Protein AF-0000000076608649 (afdb_homodimer)

Foldseek 3Di:
DPPPDPLQPLPDFDFAFWFADPPDDDDPDAAQEQARLLVQLCCVCPVVNDDLCVSCVNRVHHSVVSVVSPVVSVVSVVCCVVVRHIYGYANPPNPDCWWWKQAPPVRGIDTGNDDDQADPPPRHRRIDTRNDD/DPPPDPLQDLPDFDFAFWFADPPDDDDPDDAQEQARLLVQLCCVCPVVNDDLCVSCVNRVHHSVVSVVSPVVSVVSVVCCVVVRHIYGYANPPNPDCWWWKAAPPVRGIDTGNDDDQADPPPRHRRIHTRNDD

Secondary structure (DSSP, 8-state):
----------SS--SSSEEEEESS----PPPEEEEHHHHHHHIIIIIS---HHHHHHHHTS-HHHHHHHHHHHHHHHHHHHHHT--EEEE-TT---SSEEEEETTT-PEEEESS--SS-TTT--S-EEESS--/----------SS--SSSEEEEESS----PPPEEEEHHHHHHHIIIIIS---HHHHHHHHTS-HHHHHHHHHHHHHHHHHHHHHT--EEEE-TT---SSEEEEETTT-PEEEESS--SS-TTT--S-EEESS--

Nearest PDB structures (foldseek):
  3hug-assembly6_K  TM=9.485E-01  e=5.911E-02  Mycobacterium tuberculosis H37Rv
  3vfz-assembly3_A  TM=9.808E-01  e=7.614E-02  Mycobacterium tuberculosis
  3vep-assembly4_H  TM=9.718E-01  e=1.434E-01  Mycobacterium tuberculosis
  6kon-assembly1_F  TM=9.171E-01  e=1.263E-01  Mycobacterium tuberculosis H37Rv
  3vfz-assembly3_B  TM=8.447E-01  e=2.378E-01  Mycobacterium tuberculosis

Solvent-accessible surface area (backbone atoms only — not comparable to full-atom values): 14408 Å² total; per-residue (Å²): 128,80,74,68,77,74,77,50,67,74,88,72,75,68,62,41,43,29,33,36,54,34,47,37,58,88,64,93,56,74,57,32,75,37,32,45,68,23,50,47,37,40,36,34,39,39,52,70,57,36,52,62,62,61,35,10,55,71,46,70,46,52,48,70,56,36,51,52,40,35,50,50,34,46,28,41,51,22,45,16,59,72,72,56,22,27,37,34,56,33,38,62,86,50,67,56,80,40,38,31,29,34,25,74,80,60,17,43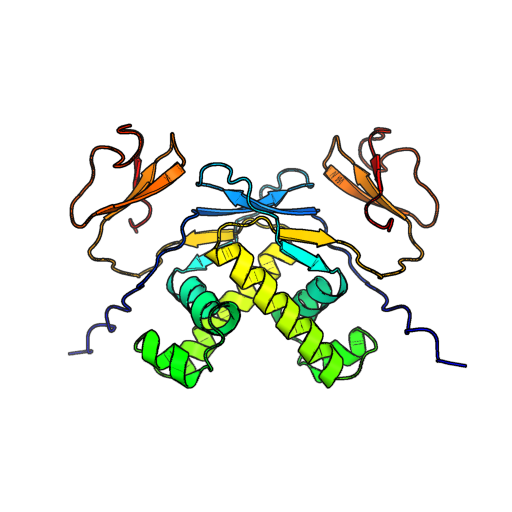,68,40,79,30,76,50,87,74,72,48,36,87,82,81,60,44,61,56,60,41,70,55,48,69,129,127,81,75,67,77,73,75,45,67,75,88,71,76,68,60,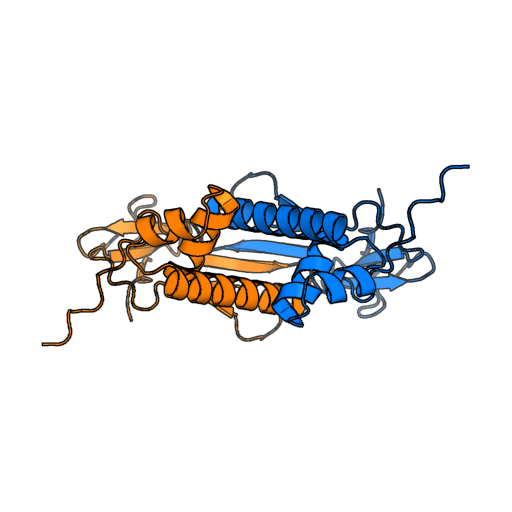42,44,29,34,34,54,35,47,38,60,89,64,93,56,74,58,31,74,38,33,43,68,22,50,48,38,39,37,36,38,39,51,70,59,37,51,62,62,61,36,9,57,72,48,70,45,51,48,70,56,37,51,50,43,35,51,50,33,48,29,42,52,22,44,17,59,72,72,57,22,27,36,35,57,34,35,59,87,46,64,56,83,40,37,32,29,35,24,73,79,61,15,44,67,40,80,31,78,50,88,74,73,48,36,88,80,81,60,44,63,54,61,43,71,52,45,67,125

InterPro domains:
  IPR002852 Uncharacterised protein family UPF0251 [MF_00674] (2-98)
  IPR002852 Uncharacterised protein family UPF0251 [PF02001] (2-96)
  IPR002852 Uncharacterised protein family UPF0251 [PTHR37478] (1-98)
  IPR036388 Winged helix-like DNA-binding domain superfamily [G3DSA:1.10.10.10] (32-83)

Sequence (266 aa):
MARPPKKRKLKNPPVMEGFRPFGIPFTDLEPEILMFEEYEAIKLADYEGLNHIEAAKSMGVSRPTFTRIYENARRAIARAFTEGKAIFFDGGNYYTQDYWYRCNECLKLNINTQQLLECNYCKSDNLRRIDKKMARPPKKRKLKNPPVMEGFRPFGIPFTDLEPEILMFEEYEAIKLADYEGLNHIEAAKSMGVSRPTFTRIYENARRAIARAFTEGKAIFFDGGNYYTQDYWYRCNECLKLNINTQQLLECNYCKSDNLRRIDKK

pLDDT: mean 77.75, std 18.68, range [30.78, 97.94]

Organism: NCBI:txid889453

Radius of gyration: 20.23 Å; Cα contacts (8 Å, |Δi|>4): 529; chains: 2; bounding box: 28×68×58 Å

Structure (mmCIF, N/CA/C/O backbone):
data_AF-0000000076608649-model_v1
#
loop_
_entity.id
_entity.type
_entity.pdbx_description
1 polymer 'UPF0251 protein SAMN03080601_01791'
#
loop_
_atom_site.group_PDB
_atom_site.id
_atom_site.type_symbol
_atom_site.label_atom_id
_atom_site.label_alt_id
_atom_site.label_comp_id
_atom_site.label_asym_id
_atom_site.label_entity_id
_atom_site.label_seq_id
_atom_site.pdbx_PDB_ins_code
_atom_site.Cartn_x
_atom_site.Cartn_y
_atom_site.Cartn_z
_atom_site.occupancy
_atom_site.B_iso_or_equiv
_atom_site.auth_seq_id
_atom_site.auth_comp_id
_atom_site.auth_asym_id
_atom_site.auth_atom_id
_atom_site.pdbx_PDB_model_num
ATOM 1 N N . MET A 1 1 ? -13.328 21.875 29.812 1 30.78 1 MET A N 1
ATOM 2 C CA . MET A 1 1 ? -12.906 22.312 28.484 1 30.78 1 MET A CA 1
AT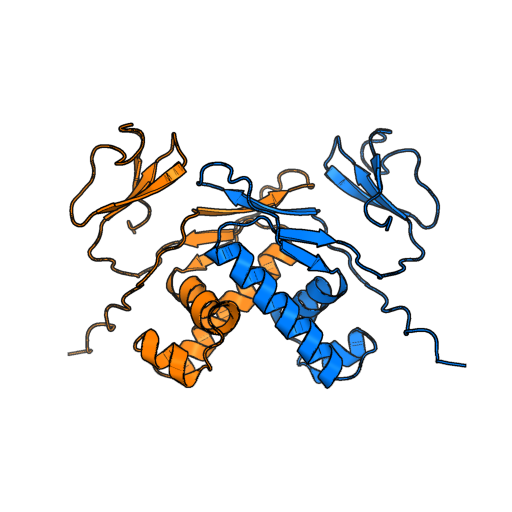OM 3 C C . MET A 1 1 ? -12.164 21.203 27.75 1 30.78 1 MET A C 1
ATOM 5 O O . MET A 1 1 ? -11.242 20.594 28.312 1 30.78 1 MET A O 1
ATOM 9 N N . ALA A 1 2 ? -12.773 20.453 26.938 1 33.16 2 ALA A N 1
ATOM 10 C CA . ALA A 1 2 ? -12.273 19.203 26.359 1 33.16 2 ALA A CA 1
ATOM 11 C C . ALA A 1 2 ? -10.906 19.391 25.719 1 33.16 2 ALA A C 1
ATOM 13 O O . ALA A 1 2 ? -10.648 20.422 25.109 1 33.16 2 ALA A O 1
ATOM 14 N N . ARG A 1 3 ? -9.82 18.984 26.375 1 37.22 3 ARG A N 1
ATOM 15 C CA . ARG A 1 3 ? -8.445 19.156 25.922 1 37.22 3 ARG A CA 1
ATOM 16 C C . ARG A 1 3 ? -8.336 19 24.406 1 37.22 3 ARG A C 1
ATOM 18 O O . ARG A 1 3 ? -8.906 18.062 23.844 1 37.22 3 ARG A O 1
ATOM 25 N N . PRO A 1 4 ? -8.109 20.109 23.703 1 38.62 4 PRO A N 1
ATOM 26 C CA . PRO A 1 4 ? -8.031 20.141 22.25 1 38.62 4 PRO A CA 1
ATOM 27 C C . PRO A 1 4 ? -7.336 18.906 21.672 1 38.62 4 PRO A C 1
ATOM 29 O O . PRO A 1 4 ? -6.527 18.266 22.359 1 38.62 4 PRO A O 1
ATOM 32 N N . PRO A 1 5 ? -7.949 18.188 20.891 1 37.91 5 PRO A N 1
ATOM 33 C CA . PRO A 1 5 ? -7.301 17 20.328 1 37.91 5 PRO A CA 1
ATOM 34 C C . PRO A 1 5 ? -5.82 17.234 20.016 1 37.91 5 PRO A C 1
ATOM 36 O O . PRO A 1 5 ? -5.43 18.344 19.656 1 37.91 5 PRO A O 1
ATOM 39 N N . LYS A 1 6 ? -4.895 16.719 20.812 1 41.44 6 LYS A N 1
ATOM 40 C CA . LYS A 1 6 ? -3.445 16.859 20.672 1 41.44 6 LYS A CA 1
ATOM 41 C C . LYS A 1 6 ? -3.035 16.906 19.203 1 41.44 6 LYS A C 1
ATOM 43 O O . LYS A 1 6 ? -3.523 16.109 18.391 1 41.44 6 LYS A O 1
ATOM 48 N N . LYS A 1 7 ? -2.631 18.062 18.719 1 43.44 7 LYS A N 1
ATOM 49 C CA . LYS A 1 7 ? -2.062 18.375 17.422 1 43.44 7 LYS A CA 1
ATOM 50 C C . LYS A 1 7 ? -1.08 17.297 16.969 1 43.44 7 LYS A C 1
ATOM 52 O O . LYS A 1 7 ? -0.118 16.984 17.672 1 43.44 7 LYS A O 1
ATOM 57 N N . ARG A 1 8 ? -1.527 16.188 16.547 1 45.41 8 ARG A N 1
ATOM 58 C CA . ARG A 1 8 ? -0.664 15.078 16.141 1 45.41 8 ARG A CA 1
ATOM 59 C C . ARG A 1 8 ? 0.329 15.523 15.07 1 45.41 8 ARG A C 1
ATOM 61 O O . ARG A 1 8 ? -0.054 16.156 14.086 1 45.41 8 ARG A O 1
ATOM 68 N N . LYS A 1 9 ? 1.517 16 15.516 1 44.81 9 LYS A N 1
ATOM 69 C CA . LYS A 1 9 ? 2.648 16.406 14.688 1 44.81 9 LYS A CA 1
ATOM 70 C C . LYS A 1 9 ? 3.033 15.32 13.695 1 44.81 9 LYS A C 1
ATOM 72 O O . LYS A 1 9 ? 3.232 14.172 14.078 1 44.81 9 LYS A O 1
ATOM 77 N N . LEU A 1 10 ? 2.457 15.445 12.484 1 52.72 10 LEU A N 1
ATOM 78 C CA . LEU A 1 10 ? 3.02 14.602 11.438 1 52.72 10 LEU A CA 1
ATOM 79 C C . LEU A 1 10 ? 4.453 15.008 11.125 1 52.72 10 LEU A C 1
ATOM 81 O O . LEU A 1 10 ? 4.727 16.188 10.859 1 52.72 10 LEU A O 1
ATOM 85 N N . LYS A 1 11 ? 5.457 14.398 11.555 1 52.78 11 LYS A N 1
ATOM 86 C CA . LYS A 1 11 ? 6.852 14.773 11.352 1 52.78 11 LYS A CA 1
ATOM 87 C C . LYS A 1 11 ? 7.23 14.703 9.875 1 52.78 11 LYS A C 1
ATOM 89 O O . LYS A 1 11 ? 8.023 15.516 9.391 1 52.78 11 LYS A O 1
ATOM 94 N N . ASN A 1 12 ? 6.688 13.68 9.094 1 58.88 12 ASN A N 1
ATOM 95 C CA . ASN A 1 12 ? 7.129 13.57 7.711 1 58.88 12 ASN A CA 1
ATOM 96 C C . ASN A 1 12 ? 5.98 13.195 6.781 1 58.88 12 ASN A C 1
ATOM 98 O O . ASN A 1 12 ? 5.535 12.047 6.77 1 58.88 12 ASN A O 1
ATOM 102 N N . PRO A 1 13 ? 5.445 14.227 6.246 1 62.44 13 PRO A N 1
ATOM 103 C CA . PRO A 1 13 ? 4.367 13.93 5.301 1 62.44 13 PRO A CA 1
ATOM 104 C C . PRO A 1 13 ? 4.84 13.086 4.117 1 62.44 13 PRO A C 1
ATOM 106 O O . PRO A 1 13 ? 6.031 13.07 3.803 1 62.44 13 PRO A O 1
ATOM 109 N N . PRO A 1 14 ? 3.873 12.359 3.529 1 69.75 14 PRO A N 1
ATOM 110 C CA . PRO A 1 14 ? 4.242 11.57 2.355 1 69.75 14 PRO A CA 1
ATOM 111 C C . PRO A 1 14 ? 4.75 12.422 1.197 1 69.75 14 PRO A C 1
ATOM 113 O O . PRO A 1 14 ? 4.254 13.531 0.983 1 69.75 14 PRO A O 1
ATOM 116 N N . VAL A 1 15 ? 5.723 11.914 0.492 1 64.81 15 VAL A N 1
ATOM 117 C CA . VAL A 1 15 ? 6.34 12.625 -0.624 1 64.81 15 VAL A CA 1
ATOM 118 C C . VAL A 1 15 ? 5.434 12.547 -1.851 1 64.81 15 VAL A C 1
ATOM 120 O O . VAL A 1 15 ? 5.582 13.336 -2.789 1 64.81 15 VAL A O 1
ATOM 123 N N . MET A 1 16 ? 4.508 11.672 -1.817 1 72.12 16 MET A N 1
ATOM 124 C CA . MET A 1 16 ? 3.633 11.445 -2.963 1 72.12 16 MET A CA 1
ATOM 125 C C . MET A 1 16 ? 2.18 11.734 -2.6 1 72.12 16 MET A C 1
ATOM 127 O O . MET A 1 16 ? 1.849 11.891 -1.425 1 72.12 16 MET A O 1
ATOM 131 N N . GLU A 1 17 ? 1.302 11.867 -3.557 1 73.88 17 GLU A N 1
ATOM 132 C CA . GLU A 1 17 ? -0.123 12.094 -3.336 1 73.88 17 GLU A CA 1
ATOM 133 C C . GLU A 1 17 ? -0.857 10.781 -3.086 1 73.88 17 GLU A C 1
ATOM 135 O O . GLU A 1 17 ? -1.954 10.773 -2.523 1 73.88 17 GLU A O 1
ATOM 140 N N . GLY A 1 18 ? -0.226 9.781 -3.533 1 86 18 GLY A N 1
ATOM 141 C CA . GLY A 1 18 ? -0.851 8.477 -3.402 1 86 18 GLY A CA 1
ATOM 142 C C . GLY A 1 18 ? -0.274 7.441 -4.352 1 86 18 GLY A C 1
ATOM 143 O O . GLY A 1 18 ? 0.845 7.598 -4.844 1 86 18 GLY A O 1
ATOM 144 N N . PHE A 1 19 ? -1.007 6.395 -4.453 1 89.81 19 PHE A N 1
ATOM 145 C CA . PHE A 1 19 ? -0.655 5.293 -5.34 1 89.81 19 PHE A CA 1
ATOM 146 C C . PHE A 1 19 ? -1.838 4.906 -6.219 1 89.81 19 PHE A C 1
ATOM 148 O O . PHE A 1 19 ? -2.98 4.883 -5.758 1 89.81 19 PHE A O 1
ATOM 155 N N . ARG A 1 20 ? -1.578 4.621 -7.406 1 83.56 20 ARG A N 1
ATOM 156 C CA . ARG A 1 20 ? -2.641 4.156 -8.297 1 83.56 20 ARG A CA 1
ATOM 157 C C . ARG A 1 20 ? -2.285 2.812 -8.914 1 83.56 20 ARG A C 1
ATOM 159 O O . ARG A 1 20 ? -1.124 2.562 -9.25 1 83.56 20 ARG A O 1
ATOM 166 N N . PRO A 1 21 ? -3.336 2.002 -9.023 1 85.44 21 PRO A N 1
ATOM 167 C CA . PRO A 1 21 ? -3.084 0.714 -9.672 1 85.44 21 PRO A CA 1
ATOM 168 C C . PRO A 1 21 ? -2.723 0.862 -11.148 1 85.44 21 PRO A C 1
ATOM 170 O O . PRO A 1 21 ? -3.098 1.851 -11.781 1 85.44 21 PRO A O 1
ATOM 173 N N . PHE A 1 22 ? -1.94 0.043 -11.617 1 74.69 22 PHE A N 1
ATOM 174 C CA . PHE A 1 22 ? -1.63 0.021 -13.047 1 74.69 22 PHE A CA 1
ATOM 175 C C . PHE A 1 22 ? -1.688 -1.401 -13.586 1 74.69 22 PHE A C 1
ATOM 177 O O . PHE A 1 22 ? -1.755 -2.363 -12.82 1 74.69 22 PHE A O 1
ATOM 184 N N . GLY A 1 23 ? -1.789 -1.485 -14.82 1 63.44 23 GLY A N 1
ATOM 185 C CA . GLY A 1 23 ? -1.93 -2.789 -15.453 1 63.44 23 GLY A CA 1
ATOM 186 C C . GLY A 1 23 ? -3.375 -3.217 -15.617 1 63.44 23 GLY A C 1
ATOM 187 O O . GLY A 1 23 ? -3.654 -4.383 -15.898 1 63.44 23 GLY A O 1
ATOM 188 N N . ILE A 1 24 ? -4.203 -2.414 -15.125 1 61.88 24 ILE A N 1
ATOM 189 C CA . ILE A 1 24 ? -5.637 -2.629 -15.312 1 61.88 24 ILE A CA 1
ATOM 190 C C . ILE A 1 24 ? -6.262 -1.401 -15.969 1 61.88 24 ILE A C 1
ATOM 192 O O . ILE A 1 24 ? -5.695 -0.305 -15.914 1 61.88 24 ILE A O 1
ATOM 196 N N . PRO A 1 25 ? -7.395 -1.789 -16.641 1 53.97 25 PRO A N 1
ATOM 197 C CA . PRO A 1 25 ? -8.094 -0.612 -17.156 1 53.97 25 PRO A CA 1
ATOM 198 C C . PRO A 1 25 ? -8.508 0.367 -16.062 1 53.97 25 PRO A C 1
ATOM 200 O O . PRO A 1 25 ? -8.75 -0.041 -14.93 1 53.97 25 PRO A O 1
ATOM 203 N N . PHE A 1 26 ? -8.336 1.643 -16.344 1 49.88 26 PHE A N 1
ATOM 204 C CA . PHE A 1 26 ? -8.734 2.658 -15.367 1 49.88 26 PHE A CA 1
ATOM 205 C C . PHE A 1 26 ? -10.148 2.398 -14.859 1 49.88 26 PHE A C 1
ATOM 207 O O . PHE A 1 26 ? -11.047 2.109 -15.648 1 49.88 26 PHE A O 1
ATOM 214 N N . THR A 1 27 ? -10.18 1.976 -13.688 1 54.03 27 THR A N 1
ATOM 215 C CA . THR A 1 27 ? -11.492 1.776 -13.094 1 54.03 27 THR A CA 1
ATOM 216 C C . THR A 1 27 ? -11.977 3.049 -12.398 1 54.03 27 THR A C 1
ATOM 218 O O . THR A 1 27 ? -11.164 3.871 -11.969 1 54.03 27 THR A O 1
ATOM 221 N N . ASP A 1 28 ? -13.258 3.381 -12.516 1 59.28 28 ASP A N 1
ATOM 222 C CA . ASP A 1 28 ? -13.922 4.516 -11.883 1 59.28 28 ASP A CA 1
ATOM 223 C C . ASP A 1 28 ? -14.203 4.234 -10.406 1 59.28 28 ASP A C 1
ATOM 225 O O . ASP A 1 28 ? -15.18 4.746 -9.852 1 59.28 28 ASP A O 1
ATOM 229 N N . LEU A 1 29 ? -13.328 3.422 -9.906 1 70.81 29 LEU A N 1
ATOM 230 C CA . LEU A 1 29 ? -13.586 3.117 -8.5 1 70.81 29 LEU A CA 1
ATOM 231 C C . LEU A 1 29 ? -13.164 4.281 -7.605 1 70.81 29 LEU A C 1
ATOM 233 O O . LEU A 1 29 ? -12.148 4.934 -7.867 1 70.81 29 LEU A O 1
ATOM 237 N N . GLU A 1 30 ? -14.039 4.504 -6.578 1 78.25 30 GLU A N 1
ATOM 238 C CA . GLU A 1 30 ? -13.664 5.508 -5.582 1 78.25 30 GLU A CA 1
ATOM 239 C C . GLU A 1 30 ? -12.352 5.148 -4.898 1 78.25 30 GLU A C 1
ATOM 241 O O . GLU A 1 30 ? -12.164 4.008 -4.465 1 78.25 30 GLU A O 1
ATOM 246 N N . PRO A 1 31 ? -11.508 6.027 -4.809 1 82.81 31 PRO A N 1
ATOM 247 C CA . PRO A 1 31 ? -10.219 5.738 -4.18 1 82.81 31 PRO A CA 1
ATOM 248 C C . PRO A 1 31 ? -10.336 5.488 -2.678 1 82.81 31 PRO A C 1
ATOM 250 O O . PRO A 1 31 ? -11.344 5.852 -2.064 1 82.81 31 PRO A O 1
ATOM 253 N N . GLU A 1 32 ? -9.43 4.723 -2.193 1 91.56 32 GLU A N 1
ATOM 254 C CA . GLU A 1 32 ? -9.258 4.645 -0.745 1 91.56 32 GLU A CA 1
ATOM 255 C C . GLU A 1 32 ? -8.461 5.836 -0.221 1 91.56 32 GLU A C 1
ATOM 257 O O . GLU A 1 32 ? -7.457 6.234 -0.822 1 91.56 32 GLU A O 1
ATOM 262 N N . ILE A 1 33 ? -8.945 6.418 0.9 1 87.5 33 ILE A N 1
ATOM 263 C CA . ILE A 1 33 ? -8.25 7.547 1.504 1 87.5 33 ILE A CA 1
ATOM 264 C C . ILE A 1 33 ? -7.438 7.07 2.709 1 87.5 33 ILE A C 1
ATOM 266 O O . ILE A 1 33 ? -7.977 6.422 3.607 1 87.5 33 ILE A O 1
ATOM 270 N N . LEU A 1 34 ? -6.207 7.266 2.656 1 92.69 34 LEU A N 1
ATOM 271 C CA . LEU A 1 34 ? -5.324 7.062 3.803 1 92.69 34 LEU A CA 1
ATOM 272 C C . LEU A 1 34 ? -4.957 8.398 4.445 1 92.69 34 LEU A C 1
ATOM 274 O O . LEU A 1 34 ? -4.285 9.227 3.826 1 92.69 34 LEU A O 1
ATOM 278 N N . MET A 1 35 ? -5.395 8.531 5.629 1 87.81 35 MET A N 1
ATOM 279 C CA . MET A 1 35 ? -5.082 9.758 6.344 1 87.81 35 MET A CA 1
ATOM 280 C C . MET A 1 35 ? -3.598 9.828 6.691 1 87.81 35 MET A C 1
ATOM 282 O O . MET A 1 35 ? -2.934 8.797 6.797 1 87.81 35 MET A O 1
ATOM 286 N N . PHE A 1 36 ? -3.146 10.992 6.922 1 85.69 36 PHE A N 1
ATOM 287 C CA . PHE A 1 36 ? -1.736 11.18 7.246 1 85.69 36 PHE A CA 1
ATOM 288 C C . PHE A 1 36 ? -1.361 10.398 8.5 1 85.69 36 PHE A C 1
ATOM 290 O O . PHE A 1 36 ? -0.274 9.828 8.578 1 85.69 36 PHE A O 1
ATOM 297 N N . GLU A 1 37 ? -2.264 10.445 9.461 1 89.75 37 GLU A N 1
ATOM 298 C CA . GLU A 1 37 ? -1.984 9.695 10.68 1 89.75 37 GLU A CA 1
ATOM 299 C C . GLU A 1 37 ? -1.859 8.203 10.398 1 89.75 37 GLU A C 1
ATOM 301 O O . GLU A 1 37 ? -1.058 7.508 11.031 1 89.75 37 GLU A O 1
ATOM 306 N N . GLU A 1 38 ? -2.701 7.789 9.5 1 93.62 38 GLU A N 1
ATOM 307 C CA . GLU A 1 38 ? -2.648 6.387 9.102 1 93.62 38 GLU A CA 1
ATOM 308 C C . GLU A 1 38 ? -1.346 6.066 8.367 1 93.62 38 GLU A C 1
ATOM 310 O O . GLU A 1 38 ? -0.71 5.047 8.641 1 93.62 38 GLU A O 1
ATOM 315 N N . TYR A 1 39 ? -0.998 6.973 7.523 1 93.12 39 TYR A N 1
ATOM 316 C CA . TYR A 1 39 ? 0.285 6.844 6.84 1 93.12 39 TYR A CA 1
ATOM 317 C C . TYR A 1 39 ? 1.433 6.801 7.84 1 93.12 39 TYR A C 1
ATOM 319 O O . TYR A 1 39 ? 2.33 5.965 7.73 1 93.12 39 TYR A O 1
ATOM 327 N N . GLU A 1 40 ? 1.393 7.703 8.742 1 91.38 40 GLU A N 1
ATOM 328 C CA . GLU A 1 40 ? 2.439 7.781 9.758 1 91.38 40 GLU A CA 1
ATOM 329 C C . GLU A 1 40 ? 2.502 6.5 10.586 1 91.38 40 GLU A C 1
ATOM 331 O O . GLU A 1 40 ? 3.588 6.027 10.93 1 91.38 40 GLU A O 1
ATOM 336 N N . ALA A 1 41 ? 1.388 5.98 10.875 1 95.75 41 ALA A N 1
ATOM 337 C CA . ALA A 1 41 ? 1.346 4.742 11.648 1 95.75 41 ALA A CA 1
ATOM 338 C C . ALA A 1 41 ? 2.045 3.607 10.906 1 95.75 41 ALA A C 1
ATOM 340 O O . ALA A 1 41 ? 2.82 2.854 11.5 1 95.75 41 ALA A O 1
ATOM 341 N N . ILE A 1 42 ? 1.768 3.51 9.625 1 97.06 42 ILE A N 1
ATOM 342 C CA . ILE A 1 42 ? 2.414 2.5 8.797 1 97.06 42 ILE A CA 1
ATOM 343 C C . ILE A 1 42 ? 3.922 2.742 8.766 1 97.06 42 ILE A C 1
ATOM 345 O O . ILE A 1 42 ? 4.711 1.802 8.898 1 97.06 42 ILE A O 1
ATOM 349 N N . LYS A 1 43 ? 4.309 3.965 8.609 1 96.12 43 LYS A N 1
ATOM 350 C CA . LYS A 1 43 ? 5.723 4.324 8.547 1 96.12 43 LYS A CA 1
ATOM 351 C C . LYS A 1 43 ? 6.441 3.938 9.836 1 96.12 43 LYS A C 1
ATOM 353 O O . LYS A 1 43 ? 7.492 3.293 9.805 1 96.12 43 LYS A O 1
ATOM 358 N N . LEU A 1 44 ? 5.891 4.293 10.922 1 96.56 44 LEU A N 1
ATOM 359 C CA . LEU A 1 44 ? 6.523 4.047 12.211 1 96.56 44 LEU A CA 1
ATOM 360 C C . LEU A 1 44 ? 6.582 2.553 12.516 1 96.56 44 LEU A C 1
ATOM 362 O O . LEU A 1 44 ? 7.629 2.035 12.906 1 96.56 44 LEU A O 1
ATOM 366 N N . ALA A 1 45 ? 5.496 1.864 12.281 1 97.56 45 ALA A N 1
ATOM 367 C CA . ALA A 1 45 ? 5.391 0.465 12.688 1 97.56 45 ALA A CA 1
ATOM 368 C C . ALA A 1 45 ? 6.141 -0.446 11.719 1 97.56 45 ALA A C 1
ATOM 370 O O . ALA A 1 45 ? 6.867 -1.348 12.141 1 97.56 45 ALA A O 1
ATOM 371 N N . ASP A 1 46 ? 5.973 -0.186 10.461 1 97.69 46 ASP A N 1
ATOM 372 C CA . ASP A 1 46 ? 6.395 -1.191 9.484 1 97.69 46 ASP A CA 1
ATOM 373 C C . ASP A 1 46 ? 7.668 -0.758 8.766 1 97.69 46 ASP A C 1
ATOM 375 O O . ASP A 1 46 ? 8.445 -1.599 8.312 1 97.69 46 ASP A O 1
ATOM 379 N N . TYR A 1 47 ? 7.887 0.504 8.602 1 96.81 47 TYR A N 1
ATOM 380 C CA . TYR A 1 47 ? 9.094 0.995 7.949 1 96.81 47 TYR A CA 1
ATOM 381 C C . TYR A 1 47 ? 10.234 1.152 8.953 1 96.81 47 TYR A C 1
ATOM 383 O O . TYR A 1 47 ? 11.328 0.637 8.742 1 96.81 47 TYR A O 1
ATOM 391 N N . GLU A 1 48 ? 9.898 1.832 10.023 1 96.19 48 GLU A N 1
ATOM 392 C CA . GLU A 1 48 ? 10.906 2.084 11.047 1 96.19 48 GLU A CA 1
ATOM 393 C C . GLU A 1 48 ? 11.008 0.913 12.023 1 96.19 48 GLU A C 1
ATOM 395 O O . GLU A 1 48 ? 11.977 0.8 12.766 1 96.19 48 GLU A O 1
ATOM 400 N N . GLY A 1 49 ? 9.953 0.098 12.078 1 96.81 49 GLY A N 1
ATOM 401 C CA . GLY A 1 49 ? 10 -1.123 12.859 1 96.81 49 GLY A CA 1
ATOM 402 C C . GLY A 1 49 ? 9.75 -0.89 14.344 1 96.81 49 GLY A C 1
ATOM 403 O O . GLY A 1 49 ? 10.156 -1.694 15.18 1 96.81 49 GLY A O 1
ATOM 404 N N . LEU A 1 50 ? 9.102 0.168 14.711 1 97.38 50 LEU A N 1
ATOM 405 C CA . LEU A 1 50 ? 8.773 0.433 16.109 1 97.38 50 LEU A CA 1
ATOM 406 C C . LEU A 1 50 ? 7.629 -0.461 16.578 1 97.38 50 LEU A C 1
ATOM 408 O O . LEU A 1 50 ? 6.695 -0.729 15.812 1 97.38 50 LEU A O 1
ATOM 412 N N . ASN A 1 51 ? 7.711 -0.853 17.812 1 97.44 51 ASN A N 1
ATOM 413 C CA . ASN A 1 51 ? 6.535 -1.504 18.375 1 97.44 51 ASN A CA 1
ATOM 414 C C . ASN A 1 51 ? 5.418 -0.502 18.656 1 97.44 51 ASN A C 1
ATOM 416 O O . ASN A 1 51 ? 5.629 0.709 18.562 1 97.44 51 ASN A O 1
ATOM 420 N N . HIS A 1 52 ? 4.246 -1.025 18.891 1 97.38 52 HIS A N 1
ATOM 421 C CA . HIS A 1 52 ? 3.07 -0.167 18.953 1 97.38 52 HIS A CA 1
ATOM 422 C C . HIS A 1 52 ? 3.178 0.828 20.109 1 97.38 52 HIS A C 1
ATOM 424 O O . HIS A 1 52 ? 2.652 1.939 20.031 1 97.38 52 HIS A O 1
ATOM 430 N N . ILE A 1 53 ? 3.83 0.444 21.141 1 97.69 53 ILE A N 1
ATOM 431 C CA . ILE A 1 53 ? 3.996 1.352 22.281 1 97.69 53 ILE A CA 1
ATOM 432 C C . ILE A 1 53 ? 4.895 2.52 21.875 1 97.69 53 ILE A C 1
ATOM 434 O O . ILE A 1 53 ? 4.555 3.682 22.109 1 97.69 53 ILE A O 1
ATOM 438 N N . GLU A 1 54 ? 6.051 2.266 21.328 1 97.38 54 GLU A N 1
ATOM 439 C CA . GLU A 1 54 ? 6.992 3.281 20.875 1 97.38 54 GLU A CA 1
ATOM 440 C C . GLU A 1 54 ? 6.375 4.164 19.781 1 97.38 54 GLU A C 1
ATOM 442 O O . GLU A 1 54 ? 6.551 5.387 19.797 1 97.38 54 GLU A O 1
ATOM 447 N N . ALA A 1 55 ? 5.656 3.561 18.859 1 97.12 55 ALA A N 1
ATOM 448 C CA . ALA A 1 55 ? 5.023 4.301 17.781 1 97.12 55 ALA A CA 1
ATOM 449 C C . ALA A 1 55 ? 3.938 5.234 18.312 1 97.12 55 ALA A C 1
ATOM 451 O O . ALA A 1 55 ? 3.838 6.387 17.875 1 97.12 55 ALA A O 1
ATOM 452 N N . ALA A 1 56 ? 3.111 4.734 19.188 1 96.38 56 ALA A N 1
ATOM 453 C CA . ALA A 1 56 ? 2.066 5.539 19.828 1 96.38 56 ALA A CA 1
ATOM 454 C C . ALA A 1 56 ? 2.656 6.773 20.5 1 96.38 56 ALA A C 1
ATOM 456 O O . ALA A 1 56 ? 2.148 7.887 20.328 1 96.38 56 ALA A O 1
ATOM 457 N N . LYS A 1 57 ? 3.768 6.531 21.234 1 95.75 57 LYS A N 1
ATOM 458 C CA . LYS A 1 57 ? 4.453 7.641 21.891 1 95.75 57 LYS A CA 1
ATOM 459 C C . LYS A 1 57 ? 4.941 8.664 20.875 1 95.75 57 LYS A C 1
ATOM 461 O O . LYS A 1 57 ? 4.789 9.875 21.078 1 95.75 57 LYS A O 1
ATOM 466 N N . SER A 1 58 ? 5.5 8.188 19.797 1 93.94 58 SER A N 1
ATOM 467 C CA . SER A 1 58 ? 6.02 9.062 18.75 1 93.94 58 SER A CA 1
ATOM 468 C C . SER A 1 58 ? 4.914 9.922 18.156 1 93.94 58 SER A C 1
ATOM 470 O O . SER A 1 58 ? 5.148 11.07 17.781 1 93.94 58 SER A O 1
ATOM 472 N N . MET A 1 59 ? 3.699 9.383 18.109 1 92 59 MET A N 1
ATOM 473 C CA . MET A 1 59 ? 2.574 10.102 17.516 1 92 59 MET A CA 1
ATOM 474 C C . MET A 1 59 ? 1.817 10.898 18.562 1 92 59 MET A C 1
ATOM 476 O O . MET A 1 59 ? 0.899 11.656 18.234 1 92 59 MET A O 1
ATOM 480 N N . GLY A 1 60 ? 2.162 10.656 19.812 1 93.56 60 GLY A N 1
ATOM 481 C CA . GLY A 1 60 ? 1.5 11.375 20.891 1 93.56 60 GLY A CA 1
ATOM 482 C C . GLY A 1 60 ? 0.099 10.867 21.172 1 93.56 60 GLY A C 1
ATOM 483 O O . GLY A 1 60 ? -0.804 11.648 21.469 1 93.56 60 GLY A O 1
ATOM 484 N N . VAL A 1 61 ? -0.148 9.586 21 1 94.81 61 VAL A N 1
ATOM 485 C CA . VAL A 1 61 ? -1.449 8.984 21.266 1 94.81 61 VAL A CA 1
ATOM 486 C C . VAL A 1 61 ? -1.272 7.746 22.156 1 94.81 61 VAL A C 1
ATOM 488 O O . VAL A 1 61 ? -0.149 7.293 22.375 1 94.81 61 VAL A O 1
ATOM 491 N N . SER A 1 62 ? -2.424 7.281 22.703 1 96.81 62 SER A N 1
ATOM 492 C CA . SER A 1 62 ? -2.385 6.043 23.469 1 96.81 62 SER A CA 1
ATOM 493 C C . SER A 1 62 ? -2.152 4.836 22.562 1 96.81 62 SER A C 1
ATOM 495 O O . SER A 1 62 ? -2.434 4.887 21.359 1 96.81 62 SER A O 1
ATOM 497 N N . ARG A 1 63 ? -1.635 3.752 23.188 1 97.56 63 ARG A N 1
ATOM 498 C CA . ARG A 1 63 ? -1.387 2.525 22.438 1 97.56 63 ARG A CA 1
ATOM 499 C C . ARG A 1 63 ? -2.668 2.014 21.781 1 97.56 63 ARG A C 1
ATOM 501 O O . ARG A 1 63 ? -2.67 1.658 20.609 1 97.56 63 ARG A O 1
ATOM 508 N N . PRO A 1 64 ? -3.834 1.971 22.484 1 97.94 64 PRO A N 1
ATOM 509 C CA . PRO A 1 64 ? -5.062 1.515 21.828 1 97.94 64 PRO A CA 1
ATOM 510 C C . PRO A 1 64 ? -5.469 2.395 20.656 1 97.94 64 PRO A C 1
ATOM 512 O O . PRO A 1 64 ? -5.938 1.887 19.641 1 97.94 64 PRO A O 1
ATOM 515 N N . THR A 1 65 ? -5.309 3.676 20.766 1 97.25 65 THR A N 1
ATOM 516 C CA . THR A 1 65 ? -5.605 4.594 19.672 1 97.25 65 THR A CA 1
ATOM 517 C C . THR A 1 65 ? -4.699 4.324 18.469 1 97.25 65 THR A C 1
ATOM 519 O O . THR A 1 65 ? -5.164 4.266 17.328 1 97.25 65 THR A O 1
ATOM 522 N N . PHE A 1 66 ? -3.402 4.184 18.766 1 96.81 66 PHE A N 1
ATOM 523 C CA . PHE A 1 66 ? -2.463 3.863 17.688 1 96.81 66 PHE A CA 1
ATOM 524 C C . PHE A 1 66 ? -2.873 2.582 16.984 1 96.81 66 PHE A C 1
ATOM 526 O O . PHE A 1 66 ? -2.881 2.527 15.75 1 96.81 66 PHE A O 1
ATOM 533 N N . THR A 1 67 ? -3.223 1.592 17.781 1 97.88 67 THR A N 1
ATOM 534 C CA . THR A 1 67 ? -3.596 0.297 17.219 1 97.88 67 THR A CA 1
ATOM 535 C C . THR A 1 67 ? -4.793 0.437 16.281 1 97.88 67 THR A C 1
ATOM 537 O O . THR A 1 67 ? -4.82 -0.162 15.203 1 97.88 67 THR A O 1
ATOM 540 N N . ARG A 1 68 ? -5.691 1.212 16.688 1 97.69 68 ARG A N 1
ATOM 541 C CA . ARG A 1 68 ? -6.875 1.438 15.859 1 97.69 68 ARG A CA 1
ATOM 542 C C . ARG A 1 68 ? -6.508 2.146 14.562 1 97.69 68 ARG A C 1
ATOM 544 O O . ARG A 1 68 ? -6.969 1.759 13.484 1 97.69 68 ARG A O 1
ATOM 551 N N . ILE A 1 69 ? -5.719 3.203 14.633 1 95.62 69 ILE A N 1
ATOM 552 C CA . ILE A 1 69 ? -5.27 3.961 13.469 1 95.62 69 ILE A CA 1
ATOM 553 C C . ILE A 1 69 ? -4.527 3.039 12.508 1 95.62 69 ILE A C 1
ATOM 555 O O . ILE A 1 69 ? -4.773 3.062 11.297 1 95.62 69 ILE A O 1
ATOM 559 N N . TYR A 1 70 ? -3.672 2.256 13.086 1 97.56 70 TYR A N 1
ATOM 560 C CA . TYR A 1 70 ? -2.854 1.323 12.32 1 97.56 70 TYR A CA 1
ATOM 561 C C . TYR A 1 70 ? -3.721 0.283 11.617 1 97.56 70 TYR A C 1
ATOM 563 O O . TYR A 1 70 ? -3.521 -0.006 10.438 1 97.56 70 TYR A O 1
ATOM 571 N N . GLU A 1 71 ? -4.672 -0.256 12.336 1 97.5 71 GLU A N 1
ATOM 572 C CA . GLU A 1 71 ? -5.578 -1.252 11.773 1 97.5 71 GLU A CA 1
ATOM 573 C C . GLU A 1 71 ? -6.406 -0.664 10.633 1 97.5 71 GLU A C 1
ATOM 575 O O . GLU A 1 71 ? -6.625 -1.321 9.617 1 97.5 71 GLU A O 1
ATOM 580 N N . ASN A 1 72 ? -6.879 0.505 10.859 1 97.25 72 ASN A N 1
ATOM 581 C CA . ASN A 1 72 ? -7.633 1.17 9.805 1 97.25 72 ASN A CA 1
ATOM 582 C C . ASN A 1 72 ? -6.789 1.348 8.539 1 97.25 72 ASN A C 1
ATOM 584 O O . ASN A 1 72 ? -7.281 1.152 7.43 1 97.25 72 ASN A O 1
ATOM 588 N N . ALA A 1 73 ? -5.555 1.761 8.727 1 97.5 73 ALA A N 1
ATOM 589 C CA . ALA A 1 73 ? -4.641 1.941 7.602 1 97.5 73 ALA A CA 1
ATOM 590 C C . ALA A 1 73 ? -4.453 0.637 6.832 1 97.5 73 ALA A C 1
ATOM 592 O O . ALA A 1 73 ? -4.547 0.616 5.602 1 97.5 73 ALA A O 1
ATOM 593 N N . ARG A 1 74 ? -4.207 -0.425 7.59 1 97.94 74 ARG A N 1
ATOM 594 C CA . ARG A 1 74 ? -3.998 -1.732 6.977 1 97.94 74 ARG A CA 1
ATOM 595 C C . ARG A 1 74 ? -5.223 -2.166 6.18 1 97.94 74 ARG A C 1
ATOM 597 O O . ARG A 1 74 ? -5.094 -2.701 5.078 1 97.94 74 ARG A O 1
ATOM 604 N N . ARG A 1 75 ? -6.344 -1.937 6.715 1 97.94 75 ARG A N 1
ATOM 605 C CA . ARG A 1 75 ? -7.574 -2.328 6.035 1 97.94 75 ARG A CA 1
ATOM 606 C C . ARG A 1 75 ? -7.781 -1.516 4.762 1 97.94 75 ARG A C 1
ATOM 608 O O . ARG A 1 75 ? -8.195 -2.057 3.736 1 97.94 75 ARG A O 1
ATOM 615 N N . ALA A 1 76 ? -7.547 -0.255 4.828 1 97.25 76 ALA A N 1
ATOM 616 C CA . ALA A 1 76 ? -7.684 0.601 3.652 1 97.25 76 ALA A CA 1
ATOM 617 C C . ALA A 1 76 ? -6.75 0.146 2.533 1 97.25 76 ALA A C 1
ATOM 619 O O . ALA A 1 76 ? -7.152 0.071 1.371 1 97.25 76 ALA A O 1
ATOM 620 N N . ILE A 1 77 ? -5.508 -0.131 2.889 1 97.75 77 ILE A N 1
ATOM 621 C CA . ILE A 1 77 ? -4.516 -0.589 1.923 1 97.75 77 ILE A CA 1
ATOM 622 C C . ILE A 1 77 ? -4.973 -1.9 1.292 1 97.75 77 ILE A C 1
ATOM 624 O O . ILE A 1 77 ? -4.918 -2.062 0.07 1 97.75 77 ILE A O 1
ATOM 628 N N . ALA A 1 78 ? -5.445 -2.785 2.1 1 97.44 78 ALA A N 1
ATOM 629 C CA . ALA A 1 78 ? -5.902 -4.082 1.606 1 97.44 78 ALA A CA 1
ATOM 630 C C . ALA A 1 78 ? -7.086 -3.924 0.66 1 97.44 78 ALA A C 1
ATOM 632 O O . ALA A 1 78 ? -7.184 -4.625 -0.35 1 97.44 78 ALA A O 1
ATOM 633 N N . ARG A 1 79 ? -8.023 -3.033 0.983 1 95.44 79 ARG A N 1
ATOM 634 C CA . ARG A 1 79 ? -9.156 -2.766 0.098 1 95.44 79 ARG A CA 1
ATOM 635 C C . ARG A 1 79 ? -8.68 -2.236 -1.251 1 95.44 79 ARG A C 1
ATOM 637 O O . ARG A 1 79 ? -9.164 -2.666 -2.299 1 95.44 79 ARG A O 1
ATOM 644 N N . ALA A 1 80 ? -7.762 -1.325 -1.216 1 93.69 80 ALA A N 1
ATOM 645 C CA . ALA A 1 80 ? -7.219 -0.778 -2.457 1 93.69 80 ALA A CA 1
ATOM 646 C C . ALA A 1 80 ? -6.574 -1.872 -3.303 1 93.69 80 ALA A C 1
ATOM 648 O O . ALA A 1 80 ? -6.832 -1.973 -4.504 1 93.69 80 ALA A O 1
ATOM 649 N N . PHE A 1 81 ? -5.766 -2.682 -2.666 1 93.56 81 PHE A N 1
ATOM 650 C CA . PHE A 1 81 ? -5.043 -3.746 -3.352 1 93.56 81 PHE A CA 1
ATOM 651 C C . PHE A 1 81 ? -6.008 -4.766 -3.943 1 93.56 81 PHE A C 1
ATOM 653 O O . PHE A 1 81 ? -5.844 -5.195 -5.086 1 93.56 81 PHE A O 1
ATOM 660 N N . THR A 1 82 ? -6.957 -5.137 -3.223 1 90.5 82 THR A N 1
ATOM 661 C CA . THR A 1 82 ? -7.844 -6.223 -3.619 1 90.5 82 THR A CA 1
ATOM 662 C C . THR A 1 82 ? -8.844 -5.75 -4.668 1 90.5 82 THR A C 1
ATOM 664 O O . THR A 1 82 ? -9.18 -6.492 -5.598 1 90.5 82 THR A O 1
ATOM 667 N N . GLU A 1 83 ? -9.273 -4.52 -4.535 1 87.19 83 GLU A N 1
ATOM 668 C CA . GLU A 1 83 ? -10.344 -4.02 -5.398 1 87.19 83 GLU A CA 1
ATOM 669 C C . GLU A 1 83 ? -9.773 -3.225 -6.57 1 87.19 83 GLU A C 1
ATOM 671 O O . GLU A 1 83 ? -10.5 -2.898 -7.512 1 87.19 83 GLU A O 1
ATOM 676 N N . GLY A 1 84 ? -8.453 -2.951 -6.43 1 85.56 84 GLY A N 1
ATOM 677 C CA . GLY A 1 84 ? -7.836 -2.17 -7.492 1 85.56 84 GLY A CA 1
ATOM 678 C C . GLY A 1 84 ? -8.156 -0.69 -7.406 1 85.56 84 GLY A C 1
ATOM 679 O O . GLY A 1 84 ? -8.352 -0.033 -8.43 1 85.56 84 GLY A O 1
ATOM 680 N N . LYS A 1 85 ? -8.336 -0.185 -6.219 1 86.31 85 LYS A N 1
ATOM 681 C CA . LYS A 1 85 ? -8.617 1.229 -5.984 1 86.31 85 LYS A CA 1
ATOM 682 C C . LYS A 1 85 ? -7.328 2.021 -5.793 1 86.31 85 LYS A C 1
ATOM 684 O O . LYS A 1 85 ? -6.379 1.532 -5.184 1 86.31 85 LYS A O 1
ATOM 689 N N . ALA A 1 86 ? -7.348 3.217 -6.219 1 84.56 86 ALA A N 1
ATOM 690 C CA . ALA A 1 86 ? -6.234 4.109 -5.898 1 84.56 86 ALA A CA 1
ATOM 691 C C . ALA A 1 86 ? -6.211 4.445 -4.41 1 84.56 86 ALA A C 1
ATOM 693 O O . ALA A 1 86 ? -7.234 4.352 -3.73 1 84.56 86 ALA A O 1
ATOM 694 N N . ILE A 1 87 ? -5.023 4.672 -3.951 1 92.62 87 ILE A N 1
ATOM 695 C CA . ILE A 1 87 ? -4.848 5.18 -2.596 1 92.62 87 ILE A CA 1
ATOM 696 C C . ILE A 1 87 ? -4.457 6.656 -2.641 1 92.62 87 ILE A C 1
ATOM 698 O O . ILE A 1 87 ? -3.488 7.027 -3.309 1 92.62 87 ILE A O 1
ATOM 702 N N . PHE A 1 88 ? -5.254 7.469 -1.948 1 83.38 88 PHE A N 1
ATOM 703 C CA . PHE A 1 88 ? -4.93 8.883 -1.806 1 83.38 88 PHE A CA 1
ATOM 704 C C . PHE A 1 88 ? -4.516 9.203 -0.375 1 83.38 88 PHE A C 1
ATOM 706 O O . PHE A 1 88 ? -5.145 8.734 0.579 1 83.38 88 PHE A O 1
ATOM 713 N N . PHE A 1 89 ? -3.445 9.875 -0.281 1 84.44 89 PHE A N 1
ATOM 714 C CA . PHE A 1 89 ? -3.053 10.367 1.034 1 84.44 89 PHE A CA 1
ATOM 715 C C . PHE A 1 89 ? -3.695 11.719 1.318 1 84.44 89 PHE A C 1
ATOM 717 O O . PHE A 1 89 ? -3.635 12.625 0.487 1 84.44 89 PHE A O 1
ATOM 724 N N . ASP A 1 90 ? -4.441 11.734 2.32 1 74.5 90 ASP A N 1
ATOM 725 C CA . ASP A 1 90 ? -5.145 12.969 2.65 1 74.5 90 ASP A CA 1
ATOM 726 C C . ASP A 1 90 ? -4.918 13.359 4.109 1 74.5 90 ASP A C 1
ATOM 728 O O . ASP A 1 90 ? -4.785 12.484 4.973 1 74.5 90 ASP A O 1
ATOM 732 N N . GLY A 1 91 ? -4.531 14.531 4.305 1 64.69 91 GLY A N 1
ATOM 733 C CA . GLY A 1 91 ? -4.176 15.078 5.605 1 64.69 91 GLY A CA 1
ATOM 734 C C . GLY A 1 91 ? -5.328 15.07 6.59 1 64.69 91 GLY A C 1
ATOM 735 O O . GLY A 1 91 ? -5.129 15.289 7.785 1 64.69 91 GLY A O 1
ATOM 736 N N . GLY A 1 92 ? -6.414 14.281 6.223 1 52.94 92 GLY A N 1
ATOM 737 C CA . GLY A 1 92 ? -7.5 14.383 7.184 1 52.94 92 GLY A CA 1
ATOM 738 C C . GLY A 1 92 ? -7.492 15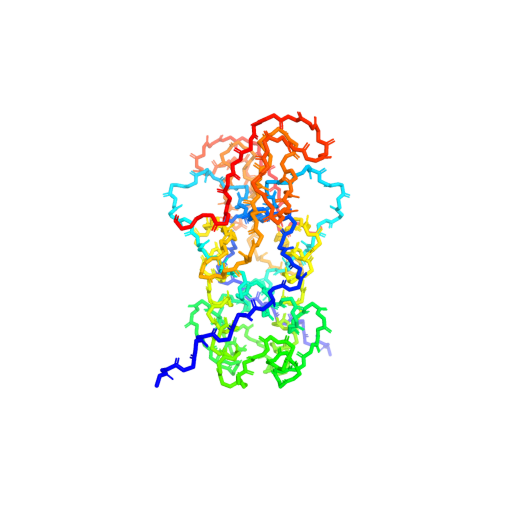.688 7.957 1 52.94 92 GLY A C 1
ATOM 739 O O . GLY A 1 92 ? -7.152 16.734 7.41 1 52.94 92 GLY A O 1
ATOM 740 N N . ASN A 1 93 ? -7.902 15.523 9.352 1 44.41 93 ASN A N 1
ATOM 741 C CA . ASN A 1 93 ? -7.91 16.578 10.359 1 44.41 93 ASN A CA 1
ATOM 742 C C . ASN A 1 93 ? -6.496 16.984 10.758 1 44.41 93 ASN A C 1
ATOM 744 O O . ASN A 1 93 ? -6.293 17.609 11.797 1 44.41 93 ASN A O 1
ATOM 748 N N . TYR A 1 94 ? -5.656 16.453 10.117 1 43.84 94 TYR A N 1
ATOM 749 C CA . TYR A 1 94 ? -4.363 16.891 10.633 1 43.84 94 TYR A CA 1
ATOM 750 C C . TYR A 1 94 ? -4.133 18.375 10.375 1 43.84 94 TYR A C 1
ATOM 752 O O . TYR A 1 94 ? -4.355 18.859 9.258 1 43.84 94 TYR A O 1
ATOM 760 N N . TYR A 1 95 ? -4.43 19.188 11.227 1 43.16 95 TYR A N 1
ATOM 761 C CA . TYR A 1 95 ? -4.141 20.609 11.305 1 43.16 95 TYR A CA 1
ATOM 762 C C . TYR A 1 95 ? -2.646 20.875 11.141 1 43.16 95 TYR A C 1
ATOM 764 O O . TYR A 1 95 ? -1.838 20.422 11.953 1 43.16 95 TYR A O 1
ATOM 772 N N . THR A 1 96 ? -2.16 20.484 10.078 1 48.59 96 THR A N 1
ATOM 773 C CA . THR A 1 96 ? -0.825 21.062 10.047 1 48.59 96 THR A CA 1
ATOM 774 C C . THR A 1 96 ? -0.905 22.578 9.945 1 48.59 96 THR A C 1
ATOM 776 O O . THR A 1 96 ? -1.872 23.125 9.406 1 48.59 96 THR A O 1
ATOM 779 N N . GLN A 1 97 ? -0.35 23.234 10.867 1 56.38 97 GLN A N 1
ATOM 780 C CA . GLN A 1 97 ? -0.238 24.688 10.773 1 56.38 97 GLN A CA 1
ATOM 781 C C . GLN A 1 97 ? 0.324 25.109 9.422 1 56.38 97 GLN A C 1
ATOM 783 O O . GLN A 1 97 ? 0.187 26.266 9.016 1 56.38 97 GLN A O 1
ATOM 788 N N . ASP A 1 98 ? 0.812 24.094 8.789 1 59.81 98 ASP A N 1
ATOM 789 C CA . ASP A 1 98 ? 1.448 24.453 7.523 1 59.81 98 ASP A CA 1
ATOM 790 C C . ASP A 1 98 ? 0.5 24.234 6.348 1 59.81 98 ASP A C 1
ATOM 792 O O . ASP A 1 98 ? -0.475 23.484 6.457 1 59.81 98 ASP A O 1
ATOM 796 N N . TYR A 1 99 ? 0.694 25.094 5.449 1 67.75 99 TYR A N 1
ATOM 797 C CA . TYR A 1 99 ? 0.013 24.938 4.172 1 67.75 99 TYR A CA 1
ATOM 798 C C . TYR A 1 99 ? 0.693 23.875 3.32 1 67.75 99 TYR A C 1
ATOM 800 O O . TYR A 1 99 ? 1.917 23.875 3.168 1 67.75 99 TYR A O 1
ATOM 808 N N . TRP A 1 100 ? -0.063 22.859 2.971 1 67.62 100 TRP A N 1
ATOM 809 C CA . TRP A 1 100 ? 0.456 21.828 2.078 1 67.62 100 TRP A CA 1
ATOM 810 C C . TRP A 1 100 ? -0.103 22 0.67 1 67.62 100 TRP A C 1
ATOM 812 O O . TRP A 1 100 ? -1.315 22.125 0.488 1 67.62 100 TRP A O 1
ATOM 822 N N . TYR A 1 101 ? 0.854 22.156 -0.334 1 71.38 101 TYR A N 1
ATOM 823 C CA . TYR A 1 101 ? 0.494 22.266 -1.742 1 71.38 101 TYR A CA 1
ATOM 824 C C . TYR A 1 101 ? 1.148 21.156 -2.564 1 71.38 101 TYR A C 1
ATOM 826 O O . TYR A 1 101 ? 2.252 20.719 -2.246 1 71.38 101 TYR A O 1
ATOM 834 N N . ARG A 1 102 ? 0.421 20.656 -3.537 1 68.81 102 ARG A N 1
ATOM 835 C CA . ARG A 1 102 ? 1.03 19.859 -4.598 1 68.81 102 ARG A CA 1
ATOM 836 C C . ARG A 1 102 ? 1.146 20.672 -5.891 1 68.81 102 ARG A C 1
ATOM 838 O O . ARG A 1 102 ? 0.184 21.312 -6.316 1 68.81 102 ARG A O 1
ATOM 845 N N . CYS A 1 103 ? 2.439 20.703 -6.355 1 68.31 103 CYS A N 1
ATOM 846 C CA . CYS A 1 103 ? 2.633 21.359 -7.645 1 68.31 103 CYS A CA 1
ATOM 847 C C . CYS A 1 103 ? 2.143 20.484 -8.789 1 68.31 103 CYS A C 1
ATOM 849 O O . CYS A 1 103 ? 2.518 19.312 -8.875 1 68.31 103 CYS A O 1
ATOM 851 N N . ASN A 1 104 ? 1.342 20.984 -9.672 1 69.12 104 ASN A N 1
ATOM 852 C CA . ASN A 1 104 ? 0.792 20.203 -10.766 1 69.12 104 ASN A CA 1
ATOM 853 C C . ASN A 1 104 ? 1.791 20.062 -11.914 1 69.12 104 ASN A C 1
ATOM 855 O O . ASN A 1 104 ? 1.562 19.312 -12.859 1 69.12 104 ASN A O 1
ATOM 859 N N . GLU A 1 105 ? 2.799 20.859 -11.867 1 65.75 105 GLU A N 1
ATOM 860 C CA . GLU A 1 105 ? 3.816 20.781 -12.906 1 65.75 105 GLU A CA 1
ATOM 861 C C . GLU A 1 105 ? 4.871 19.734 -12.578 1 65.75 105 GLU A C 1
ATOM 863 O O . GLU A 1 105 ? 5.082 18.797 -13.344 1 65.75 105 GLU A O 1
ATOM 868 N N . CYS A 1 106 ? 5.508 19.938 -11.406 1 59.22 106 CYS A N 1
ATOM 869 C CA . CYS A 1 106 ? 6.598 19.016 -11.07 1 59.22 106 CYS A CA 1
ATOM 870 C C . CYS A 1 106 ? 6.125 17.922 -10.125 1 59.22 106 CYS A C 1
ATOM 872 O O . CYS A 1 106 ? 6.871 17 -9.82 1 59.22 106 CYS A O 1
ATOM 874 N N . LEU A 1 107 ? 5.008 18.078 -9.531 1 58.22 107 LEU A N 1
ATOM 875 C CA . LEU A 1 107 ? 4.297 17.094 -8.727 1 58.22 107 LEU A CA 1
ATOM 876 C C . LEU A 1 107 ? 4.91 16.969 -7.34 1 58.22 107 LEU A C 1
ATOM 878 O O . LEU A 1 107 ? 4.535 16.094 -6.559 1 58.22 107 LEU A O 1
ATOM 882 N N . LYS A 1 108 ? 5.82 17.969 -7.059 1 61.88 108 LYS A N 1
ATOM 883 C CA . LYS A 1 108 ? 6.473 17.938 -5.75 1 61.88 108 LYS A CA 1
ATOM 884 C C . LYS A 1 108 ? 5.57 18.531 -4.672 1 61.88 108 LYS A C 1
ATOM 886 O O . LYS A 1 108 ? 4.727 19.391 -4.961 1 61.88 108 LYS A O 1
ATOM 891 N N . LEU A 1 109 ? 5.773 18.031 -3.471 1 63.84 109 LEU A N 1
ATOM 892 C CA . LEU A 1 109 ? 5.035 18.516 -2.307 1 63.84 109 LEU A CA 1
ATOM 893 C C . LEU A 1 109 ? 5.703 19.75 -1.708 1 63.84 109 LEU A C 1
ATOM 895 O O . LEU A 1 109 ? 6.906 19.734 -1.433 1 63.84 109 LEU A O 1
ATOM 899 N N . ASN A 1 110 ? 4.879 20.906 -1.639 1 69.44 110 ASN A N 1
ATOM 900 C CA . ASN A 1 110 ? 5.309 22.141 -0.992 1 69.44 110 ASN A CA 1
ATOM 901 C C . ASN A 1 110 ? 4.672 22.297 0.386 1 69.44 110 ASN A C 1
ATOM 903 O O . ASN A 1 110 ? 3.447 22.281 0.516 1 69.44 110 ASN A O 1
ATOM 907 N N . ILE A 1 111 ? 5.469 22.328 1.398 1 67.94 111 ILE A N 1
ATOM 908 C CA . ILE A 1 111 ? 4.977 22.594 2.746 1 67.94 111 ILE A CA 1
ATOM 909 C C . ILE A 1 111 ? 5.473 23.953 3.215 1 67.94 111 ILE A C 1
ATOM 911 O O . ILE A 1 111 ? 6.672 24.234 3.18 1 67.94 111 ILE A O 1
ATOM 915 N N . ASN A 1 112 ? 4.469 24.797 3.539 1 71.69 112 ASN A N 1
ATOM 916 C CA . ASN A 1 112 ? 4.812 26.141 3.953 1 71.69 112 ASN A CA 1
ATOM 917 C C . ASN A 1 112 ? 3.943 26.609 5.113 1 71.69 112 ASN A C 1
ATOM 919 O O . ASN A 1 112 ? 2.791 26.203 5.238 1 71.69 112 ASN A O 1
ATOM 923 N N . THR A 1 113 ? 4.559 27.422 6.023 1 73.44 113 THR A N 1
ATOM 924 C CA . THR A 1 113 ? 3.82 27.969 7.156 1 73.44 113 THR A CA 1
ATOM 925 C C . THR A 1 113 ? 2.811 29.016 6.695 1 73.44 113 THR A C 1
ATOM 927 O O . THR A 1 113 ? 1.849 29.312 7.406 1 73.44 113 THR A O 1
ATOM 930 N N . GLN A 1 114 ? 3.117 29.578 5.566 1 79.19 114 GLN A N 1
ATOM 931 C CA . GLN A 1 114 ? 2.203 30.531 4.953 1 79.19 114 GLN A CA 1
ATOM 932 C C . GLN A 1 114 ? 1.729 30.047 3.588 1 79.19 114 GLN A C 1
ATOM 934 O O . GLN A 1 114 ? 2.262 29.078 3.053 1 79.19 114 GLN A O 1
ATOM 939 N N . GLN A 1 115 ? 0.731 30.719 3.191 1 82.62 115 GLN A N 1
ATOM 940 C CA . GLN A 1 115 ? 0.216 30.375 1.871 1 82.62 115 GLN A CA 1
ATOM 941 C C . GLN A 1 115 ? 1.29 30.531 0.8 1 82.62 115 GLN A C 1
ATOM 943 O O . GLN A 1 115 ? 2.068 31.484 0.835 1 82.62 115 GLN A O 1
ATOM 948 N N . LEU A 1 116 ? 1.39 29.562 -0.069 1 80.69 116 LEU A N 1
ATOM 949 C CA . LEU A 1 116 ? 2.371 29.562 -1.147 1 80.69 116 LEU A CA 1
ATOM 950 C C . LEU A 1 116 ? 1.733 29.984 -2.465 1 80.69 116 LEU A C 1
ATOM 952 O O . LEU A 1 116 ? 0.627 29.562 -2.793 1 80.69 116 LEU A O 1
ATOM 956 N N . LEU A 1 117 ? 2.363 30.875 -3.154 1 87.19 117 LEU A N 1
ATOM 957 C CA . LEU A 1 117 ? 1.862 31.344 -4.441 1 87.19 117 LEU A CA 1
ATOM 958 C C . LEU A 1 117 ? 2.543 30.594 -5.59 1 87.19 117 LEU A C 1
ATOM 960 O O . LEU A 1 117 ? 1.98 30.484 -6.684 1 87.19 117 LEU A O 1
ATOM 964 N N . GLU A 1 118 ? 3.766 30.172 -5.266 1 89.88 118 GLU A N 1
ATOM 965 C CA . GLU A 1 118 ? 4.516 29.453 -6.289 1 89.88 118 GLU A CA 1
ATOM 966 C C . GLU A 1 118 ? 5.25 28.25 -5.695 1 89.88 118 GLU A C 1
ATOM 968 O O . GLU A 1 118 ? 5.621 28.266 -4.52 1 89.88 118 GLU A O 1
ATOM 973 N N . CYS A 1 119 ? 5.445 27.25 -6.555 1 81.44 119 CYS A N 1
ATOM 974 C CA . CYS A 1 119 ? 6.184 26.062 -6.172 1 81.44 119 CYS A CA 1
ATOM 975 C C . CYS A 1 119 ? 7.609 26.406 -5.766 1 81.44 119 CYS A C 1
ATOM 977 O O . CYS A 1 119 ? 8.297 27.156 -6.465 1 81.44 119 CYS A O 1
ATOM 979 N N . ASN A 1 120 ? 8.078 25.828 -4.699 1 78.31 120 ASN A N 1
ATOM 980 C CA . ASN A 1 120 ? 9.422 26.078 -4.188 1 78.31 120 ASN A CA 1
ATOM 981 C C . ASN A 1 120 ? 10.492 25.453 -5.078 1 78.31 120 ASN A C 1
ATOM 983 O O . ASN A 1 120 ? 11.672 25.766 -4.957 1 78.31 120 ASN A O 1
ATOM 987 N N . TYR A 1 121 ? 10.094 24.594 -5.855 1 69.38 121 TYR A N 1
ATOM 988 C CA . TYR A 1 121 ? 11.055 23.797 -6.613 1 69.38 121 TYR A CA 1
ATOM 989 C C . TYR A 1 121 ? 11.117 24.266 -8.062 1 69.38 121 TYR A C 1
ATOM 991 O O . TYR A 1 121 ? 12.195 24.547 -8.586 1 69.38 121 TYR A O 1
ATOM 999 N N . CYS A 1 122 ? 9.867 24.234 -8.695 1 74.5 122 CYS A N 1
ATOM 1000 C CA . CYS A 1 122 ? 9.898 24.578 -10.117 1 74.5 122 CYS A CA 1
ATOM 1001 C C . CYS A 1 122 ? 9.43 26 -10.352 1 74.5 122 CYS A C 1
ATOM 1003 O O . CYS A 1 122 ? 9.406 26.469 -11.484 1 74.5 122 CYS A O 1
ATOM 1005 N N . LYS A 1 123 ? 8.977 26.688 -9.398 1 88.69 123 LYS A N 1
ATOM 1006 C CA . LYS A 1 123 ? 8.562 28.078 -9.398 1 88.69 123 LYS A CA 1
ATOM 1007 C C . LYS A 1 123 ? 7.277 28.281 -10.195 1 88.69 123 LYS A C 1
ATOM 1009 O O . LYS A 1 123 ? 6.922 29.406 -10.555 1 88.69 123 LYS A O 1
ATOM 1014 N N . SER A 1 124 ? 6.633 27.203 -10.484 1 86.06 124 SER A N 1
ATOM 1015 C CA . SER A 1 124 ? 5.328 27.297 -11.133 1 86.06 124 SER A CA 1
ATOM 1016 C C . SER A 1 124 ? 4.262 27.781 -10.148 1 86.06 124 SER A C 1
ATOM 1018 O O . SER A 1 124 ? 4.324 27.484 -8.961 1 86.06 124 SER A O 1
ATOM 1020 N N . ASP A 1 125 ? 3.223 28.5 -10.625 1 89.56 125 ASP A N 1
ATOM 1021 C CA . ASP A 1 125 ? 2.117 28.938 -9.773 1 89.56 125 ASP A CA 1
ATOM 1022 C C . ASP A 1 125 ? 0.967 27.922 -9.812 1 89.56 125 ASP A C 1
ATOM 1024 O O . ASP A 1 125 ? -0.091 28.156 -9.227 1 89.56 125 ASP A O 1
ATOM 1028 N N . ASN A 1 126 ? 1.165 26.844 -10.469 1 84.88 126 ASN A N 1
ATOM 1029 C CA . ASN A 1 126 ? 0.13 25.812 -10.586 1 84.88 126 ASN A CA 1
ATOM 1030 C C . ASN A 1 126 ? 0.177 24.844 -9.422 1 84.88 126 ASN A C 1
ATOM 1032 O O . ASN A 1 126 ? 0.618 23.703 -9.578 1 84.88 126 ASN A O 1
ATOM 1036 N N . LEU A 1 127 ? -0.312 25.422 -8.273 1 81 127 LEU A N 1
ATOM 1037 C CA . LEU A 1 127 ? -0.303 24.672 -7.027 1 81 127 LEU A CA 1
ATOM 1038 C C . LEU A 1 127 ? -1.717 24.266 -6.633 1 81 127 LEU A C 1
ATOM 1040 O O . LEU A 1 127 ? -2.674 25 -6.867 1 81 127 LEU A O 1
ATOM 1044 N N . ARG A 1 128 ? -1.893 23.031 -6.168 1 75.5 128 ARG A N 1
ATOM 1045 C CA . ARG A 1 128 ? -3.141 22.562 -5.582 1 75.5 128 ARG A CA 1
ATOM 1046 C C . ARG A 1 128 ? -2.994 22.344 -4.078 1 75.5 128 ARG A C 1
ATOM 1048 O O . ARG A 1 128 ? -2.092 21.625 -3.635 1 75.5 128 ARG A O 1
ATOM 1055 N N . ARG A 1 129 ? -3.781 23.062 -3.311 1 71.5 129 ARG A N 1
ATOM 1056 C CA . ARG A 1 129 ? -3.75 22.906 -1.86 1 71.5 129 ARG A CA 1
ATOM 1057 C C . ARG A 1 129 ? -4.301 21.547 -1.447 1 71.5 129 ARG A C 1
ATOM 1059 O O . ARG A 1 129 ? -5.363 21.125 -1.921 1 71.5 129 ARG A O 1
ATOM 1066 N N . ILE A 1 130 ? -3.484 20.844 -0.685 1 59.66 130 ILE A N 1
ATOM 1067 C CA . ILE A 1 130 ? -3.908 19.484 -0.376 1 59.66 130 ILE A CA 1
ATOM 1068 C C . ILE A 1 130 ? -4.191 19.359 1.119 1 59.66 130 ILE A C 1
ATOM 1070 O O . ILE A 1 130 ? -4.562 18.281 1.599 1 59.66 130 ILE A O 1
ATOM 1074 N N . ASP A 1 131 ? -3.699 20.406 1.904 1 51.22 131 ASP A N 1
ATOM 1075 C CA . ASP A 1 131 ? -4.016 20.359 3.33 1 51.22 131 ASP A CA 1
ATOM 1076 C C . ASP A 1 131 ? -5.461 20.781 3.584 1 51.22 131 ASP A C 1
ATOM 1078 O O . ASP A 1 131 ? -5.914 20.797 4.73 1 51.22 131 ASP A O 1
ATOM 1082 N N . LYS A 1 132 ? -6.102 21.469 2.527 1 51.53 132 LYS A N 1
ATOM 1083 C CA . LYS A 1 132 ? -7.383 22.109 2.789 1 51.53 132 LYS A CA 1
ATOM 10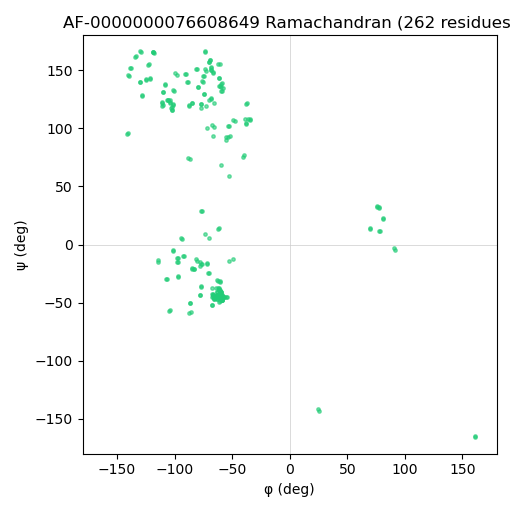84 C C . LYS A 1 132 ? -8.5 21.078 2.932 1 51.53 132 LYS A C 1
ATOM 1086 O O . LYS A 1 132 ? -8.57 20.125 2.156 1 51.53 132 LYS A O 1
ATOM 1091 N N . LYS A 1 133 ? -9.25 20.953 4.121 1 42.16 133 LYS A N 1
ATOM 1092 C CA . LYS A 1 133 ? -10.656 20.594 4.293 1 42.16 133 LYS A CA 1
ATOM 1093 C C . LYS A 1 133 ? -11.555 21.453 3.408 1 42.16 133 LYS A C 1
ATOM 1095 O O . LYS A 1 133 ? -11.234 22.609 3.133 1 42.16 133 LYS A O 1
ATOM 1100 N N . MET B 1 1 ? 12.898 -37.656 1.327 1 31.92 1 MET B N 1
ATOM 1101 C CA . MET B 1 1 ? 12.508 -36.875 0.141 1 31.92 1 MET B CA 1
ATOM 1102 C C . MET B 1 1 ? 11.82 -35.594 0.53 1 31.92 1 MET B C 1
ATOM 1104 O O . MET B 1 1 ? 10.906 -35.594 1.359 1 31.92 1 MET B O 1
ATOM 1108 N N . ALA B 1 2 ? 12.453 -34.5 0.542 1 34.91 2 ALA B N 1
ATOM 1109 C CA . ALA B 1 2 ? 11.984 -33.25 1.115 1 34.91 2 ALA B CA 1
ATOM 1110 C C . ALA B 1 2 ? 10.609 -32.875 0.561 1 34.91 2 ALA B C 1
ATOM 1112 O O . ALA B 1 2 ? 10.352 -33.031 -0.633 1 34.91 2 ALA B O 1
ATOM 1113 N N . ARG B 1 3 ? 9.523 -33.094 1.3 1 38.25 3 ARG B N 1
ATOM 1114 C CA . ARG B 1 3 ? 8.156 -32.844 0.859 1 38.25 3 ARG B CA 1
ATOM 1115 C C . ARG B 1 3 ? 8.078 -31.562 0.025 1 38.25 3 ARG B C 1
ATOM 1117 O O . ARG B 1 3 ? 8.656 -30.531 0.397 1 38.25 3 ARG B O 1
ATOM 1124 N N . PRO B 1 4 ? 7.887 -31.719 -1.269 1 39.09 4 PRO B N 1
ATOM 1125 C CA . PRO B 1 4 ? 7.836 -30.594 -2.207 1 39.09 4 PRO B CA 1
ATOM 1126 C C . PRO B 1 4 ? 7.148 -29.359 -1.617 1 39.09 4 PRO B C 1
ATOM 1128 O O . PRO B 1 4 ? 6.312 -29.484 -0.718 1 39.09 4 PRO B O 1
ATOM 1131 N N . PRO B 1 5 ? 7.773 -28.328 -1.558 1 38.78 5 PRO B N 1
ATOM 1132 C CA . PRO B 1 5 ? 7.125 -27.141 -1.003 1 38.78 5 PRO B CA 1
ATOM 1133 C C . PRO B 1 5 ? 5.652 -27.031 -1.395 1 38.78 5 PRO B C 1
ATOM 1135 O O . PRO B 1 5 ? 5.277 -27.422 -2.502 1 38.78 5 PRO B O 1
ATOM 1138 N N . LYS B 1 6 ? 4.695 -27.328 -0.527 1 42.12 6 LYS B N 1
ATOM 1139 C CA . LYS B 1 6 ? 3.254 -27.297 -0.75 1 42.12 6 LYS B CA 1
ATOM 1140 C C . LYS B 1 6 ? 2.865 -26.172 -1.697 1 42.12 6 LYS B C 1
ATOM 1142 O O . LYS B 1 6 ? 3.352 -25.047 -1.562 1 42.12 6 LYS B O 1
ATOM 1147 N N . LYS B 1 7 ? 2.498 -26.5 -2.908 1 44.16 7 LYS B N 1
ATOM 1148 C CA . LYS B 1 7 ? 1.943 -25.656 -3.957 1 44.16 7 LYS B CA 1
ATOM 1149 C C . LYS B 1 7 ? 0.956 -24.641 -3.383 1 44.16 7 LYS B C 1
ATOM 1151 O O . LYS B 1 7 ? -0.016 -25.016 -2.725 1 44.16 7 LYS B O 1
ATOM 1156 N N . ARG B 1 8 ? 1.409 -23.609 -2.771 1 46.31 8 ARG B N 1
ATOM 1157 C CA . ARG B 1 8 ? 0.557 -22.594 -2.162 1 46.31 8 ARG B CA 1
ATOM 1158 C C . ARG B 1 8 ? -0.45 -22.047 -3.168 1 46.31 8 ARG B C 1
ATOM 1160 O O . ARG B 1 8 ? -0.081 -21.672 -4.281 1 46.31 8 ARG B O 1
ATOM 1167 N N . LYS B 1 9 ? -1.658 -22.656 -3.207 1 45.81 9 LYS B N 1
ATOM 1168 C CA . LYS B 1 9 ? -2.795 -22.281 -4.043 1 45.81 9 LYS B CA 1
ATOM 1169 C C . LYS B 1 9 ? -3.174 -20.828 -3.84 1 45.81 9 LYS B C 1
ATOM 1171 O O . LYS B 1 9 ? -3.367 -20.375 -2.705 1 45.81 9 LYS B O 1
ATOM 1176 N N . LEU B 1 10 ? -2.582 -19.969 -4.715 1 53.62 10 LEU B N 1
ATOM 1177 C CA . LEU B 1 10 ? -3.137 -18.625 -4.73 1 53.62 10 LEU B CA 1
ATOM 1178 C C . LEU B 1 10 ? -4.559 -18.625 -5.277 1 53.62 10 LEU B C 1
ATOM 1180 O O . LEU B 1 10 ? -4.816 -19.188 -6.348 1 53.62 10 LEU B O 1
ATOM 1184 N N . LYS B 1 11 ? -5.566 -18.531 -4.52 1 53.78 11 LYS B N 1
ATOM 1185 C CA . LYS B 1 11 ? -6.953 -18.594 -4.969 1 53.78 11 LYS B CA 1
ATOM 1186 C C . LYS B 1 11 ? -7.309 -17.375 -5.832 1 53.78 11 LYS B C 1
ATOM 1188 O O . LYS B 1 11 ? -8.078 -17.5 -6.789 1 53.78 11 LYS B O 1
ATOM 1193 N N . ASN B 1 12 ? -6.766 -16.141 -5.48 1 58.97 12 ASN B N 1
ATOM 1194 C CA . ASN B 1 12 ? -7.191 -14.992 -6.258 1 58.97 12 ASN B CA 1
ATOM 1195 C C . ASN B 1 12 ? -6.031 -14.039 -6.531 1 58.97 12 ASN B C 1
ATOM 1197 O O . ASN B 1 12 ? -5.586 -13.32 -5.629 1 58.97 12 ASN B O 1
ATOM 1201 N N . PRO B 1 13 ? -5.5 -14.242 -7.672 1 63 13 PRO B N 1
ATOM 1202 C CA . PRO B 1 13 ? -4.41 -13.328 -8.016 1 63 13 PRO B CA 1
ATOM 1203 C C . PRO B 1 13 ? -4.867 -11.875 -8.094 1 63 13 PRO B C 1
ATOM 1205 O O . PRO B 1 13 ? -6.055 -11.602 -8.273 1 63 13 PRO B O 1
ATOM 1208 N N . PRO B 1 14 ? -3.896 -10.984 -7.879 1 70.5 14 PRO B N 1
ATOM 1209 C CA . PRO B 1 14 ? -4.25 -9.57 -7.988 1 70.5 14 PRO B CA 1
ATOM 1210 C C . PRO B 1 14 ? -4.734 -9.188 -9.391 1 70.5 14 PRO B C 1
ATOM 1212 O O . PRO B 1 14 ? -4.227 -9.711 -10.383 1 70.5 14 PRO B O 1
ATOM 1215 N N . VAL B 1 15 ? -5.703 -8.312 -9.43 1 65 15 VAL B N 1
ATOM 1216 C CA . VAL B 1 15 ? -6.297 -7.879 -10.695 1 65 15 VAL B CA 1
ATOM 1217 C C . VAL B 1 15 ? -5.375 -6.879 -11.383 1 65 15 VAL B C 1
ATOM 1219 O O . VAL B 1 15 ? -5.496 -6.637 -12.586 1 65 15 VAL B O 1
ATOM 1222 N N . MET B 1 16 ? -4.473 -6.359 -10.648 1 72.25 16 MET B N 1
ATOM 1223 C CA . MET B 1 16 ? -3.584 -5.324 -11.172 1 72.25 16 MET B CA 1
ATOM 1224 C C . MET B 1 16 ? -2.133 -5.789 -11.141 1 72.25 16 MET B C 1
ATOM 1226 O O . MET B 1 16 ? -1.816 -6.816 -10.539 1 72.25 16 MET B O 1
ATOM 1230 N N . GLU B 1 17 ? -1.235 -5.133 -11.828 1 73.62 17 GLU B N 1
ATOM 1231 C CA . GLU B 1 17 ? 0.189 -5.457 -11.844 1 73.62 17 GLU B CA 1
ATOM 1232 C C . GLU B 1 17 ? 0.909 -4.844 -10.648 1 73.62 17 GLU B C 1
ATOM 1234 O O . GLU B 1 17 ? 1.997 -5.289 -10.273 1 73.62 17 GLU B O 1
ATOM 1239 N N . GLY B 1 18 ? 0.273 -3.873 -10.156 1 85.88 18 GLY B N 1
ATOM 1240 C CA . GLY B 1 18 ? 0.888 -3.172 -9.039 1 85.88 18 GLY B CA 1
ATOM 1241 C C . GLY B 1 18 ? 0.315 -1.784 -8.812 1 85.88 18 GLY B C 1
ATOM 1242 O O . GLY B 1 18 ? -0.796 -1.488 -9.258 1 85.88 18 GLY B O 1
ATOM 1243 N N . PHE B 1 19 ? 1.053 -1.057 -8.047 1 89.75 19 PHE B N 1
ATOM 1244 C CA . PHE B 1 19 ? 0.708 0.324 -7.727 1 89.75 19 PHE B CA 1
ATOM 1245 C C . PHE B 1 19 ? 1.899 1.246 -7.957 1 89.75 19 PHE B C 1
ATOM 1247 O O . PHE B 1 19 ? 3.037 0.889 -7.641 1 89.75 19 PHE B O 1
ATOM 1254 N N . ARG B 1 20 ? 1.649 2.35 -8.477 1 83.5 20 ARG B N 1
ATOM 1255 C CA . ARG B 1 20 ? 2.721 3.326 -8.648 1 83.5 20 ARG B CA 1
ATOM 1256 C C . ARG B 1 20 ? 2.363 4.652 -7.988 1 83.5 20 ARG B C 1
ATOM 1258 O O . ARG B 1 20 ? 1.205 5.074 -8.008 1 83.5 20 ARG B O 1
ATOM 1265 N N . PRO B 1 21 ? 3.414 5.227 -7.41 1 85.44 21 PRO B N 1
ATOM 1266 C CA . PRO B 1 21 ? 3.158 6.535 -6.805 1 85.44 21 PRO B CA 1
ATOM 1267 C C . PRO B 1 21 ? 2.818 7.605 -7.84 1 85.44 21 PRO B C 1
ATOM 1269 O O . PRO B 1 21 ? 3.205 7.488 -9.008 1 85.44 21 PRO B O 1
ATOM 1272 N N . PHE B 1 22 ? 2.039 8.5 -7.488 1 74.62 22 PHE B N 1
ATOM 1273 C CA . PHE B 1 22 ? 1.747 9.633 -8.359 1 74.62 22 PHE B CA 1
ATOM 1274 C C . PHE B 1 22 ? 1.809 10.938 -7.578 1 74.62 22 PHE B C 1
ATOM 1276 O O . PHE B 1 22 ? 1.869 10.93 -6.348 1 74.62 22 PHE B O 1
ATOM 1283 N N . GLY B 1 23 ? 1.927 11.953 -8.273 1 63.62 23 GLY B N 1
ATOM 1284 C CA . GLY B 1 23 ? 2.072 13.258 -7.641 1 63.62 23 GLY B CA 1
ATOM 1285 C C . GLY B 1 23 ? 3.518 13.648 -7.402 1 63.62 23 GLY B C 1
ATOM 1286 O O . GLY B 1 23 ? 3.797 14.617 -6.688 1 63.62 23 GLY B O 1
ATOM 1287 N N . ILE B 1 24 ? 4.34 12.75 -7.703 1 61.69 24 ILE B N 1
ATOM 1288 C CA . ILE B 1 24 ? 5.773 13.023 -7.641 1 61.69 24 ILE B CA 1
ATOM 1289 C C . ILE B 1 24 ? 6.406 12.766 -9.008 1 61.69 24 ILE B C 1
ATOM 1291 O O . ILE B 1 24 ? 5.844 12.039 -9.836 1 61.69 24 ILE B O 1
ATOM 1295 N N . PRO B 1 25 ? 7.555 13.516 -9.109 1 54.12 25 PRO B N 1
ATOM 1296 C CA . PRO B 1 25 ? 8.258 13.188 -10.352 1 54.12 25 PRO B CA 1
ATOM 1297 C C . PRO B 1 25 ? 8.664 11.719 -10.438 1 54.12 25 PRO B C 1
ATOM 1299 O O . PRO B 1 25 ? 8.898 11.078 -9.406 1 54.12 25 PRO B O 1
ATOM 1302 N N . PHE B 1 26 ? 8.492 11.148 -11.594 1 50.06 26 PHE B N 1
ATOM 1303 C CA . PHE B 1 26 ? 8.891 9.758 -11.789 1 50.06 26 PHE B CA 1
ATOM 1304 C C . PHE B 1 26 ? 10.297 9.516 -11.258 1 50.06 26 PHE B C 1
ATOM 1306 O O . PHE B 1 26 ? 11.211 10.297 -11.516 1 50.06 26 PHE B O 1
ATOM 1313 N N . THR B 1 27 ? 10.312 8.875 -10.188 1 54.06 27 THR B N 1
ATOM 1314 C CA . THR B 1 27 ? 11.625 8.523 -9.656 1 54.06 27 THR B CA 1
ATOM 1315 C C . THR B 1 27 ? 12.094 7.184 -10.219 1 54.06 27 THR B C 1
ATOM 1317 O O . THR B 1 27 ? 11.281 6.34 -10.586 1 54.06 27 THR B O 1
ATOM 1320 N N . ASP B 1 28 ? 13.367 7.051 -10.555 1 59.16 28 ASP B N 1
ATOM 1321 C CA . ASP B 1 28 ? 14.023 5.844 -11.039 1 59.16 28 ASP B CA 1
ATOM 1322 C C . ASP B 1 28 ? 14.289 4.863 -9.898 1 59.16 28 ASP B C 1
ATOM 1324 O O . ASP B 1 28 ? 15.25 4.09 -9.945 1 59.16 28 ASP B O 1
ATOM 1328 N N . LEU B 1 29 ? 13.406 4.992 -8.938 1 71.25 29 LEU B N 1
ATOM 1329 C CA . LEU B 1 29 ? 13.648 4.078 -7.828 1 71.25 29 LEU B CA 1
ATOM 1330 C C . LEU B 1 29 ? 13.227 2.658 -8.188 1 71.25 29 LEU B C 1
ATOM 1332 O O . LEU B 1 29 ? 12.219 2.461 -8.867 1 71.25 29 LEU B O 1
ATOM 1336 N N . GLU B 1 30 ? 14.094 1.712 -7.719 1 78.69 30 GLU B N 1
ATOM 1337 C CA . GLU B 1 30 ? 13.719 0.311 -7.895 1 78.69 30 GLU B CA 1
ATOM 1338 C C . GLU B 1 30 ? 12.391 0.003 -7.207 1 78.69 30 GLU B C 1
ATOM 1340 O O . GLU B 1 30 ? 12.188 0.371 -6.047 1 78.69 30 GLU B O 1
ATOM 1345 N N . PRO B 1 31 ? 11.562 -0.605 -7.848 1 83.19 31 PRO B N 1
ATOM 1346 C CA . PRO B 1 31 ? 10.266 -0.917 -7.254 1 83.19 31 PRO B CA 1
ATOM 1347 C C . PRO B 1 31 ? 10.359 -1.943 -6.125 1 83.19 31 PRO B C 1
ATOM 1349 O O . PRO B 1 31 ? 11.367 -2.652 -6.02 1 83.19 31 PRO B O 1
ATOM 1352 N N . GLU B 1 32 ? 9.438 -1.848 -5.23 1 91.69 32 GLU B N 1
ATOM 1353 C CA . GLU B 1 32 ? 9.25 -2.938 -4.281 1 91.69 32 GLU B CA 1
ATOM 1354 C C . GLU B 1 32 ? 8.461 -4.086 -4.902 1 91.69 32 GLU B C 1
ATOM 1356 O O . GLU B 1 32 ? 7.473 -3.854 -5.602 1 91.69 32 GLU B O 1
ATOM 1361 N N . ILE B 1 33 ? 8.938 -5.324 -4.66 1 87.62 33 ILE B N 1
ATOM 1362 C CA . ILE B 1 33 ? 8.234 -6.492 -5.18 1 87.62 33 ILE B CA 1
ATOM 1363 C C . ILE B 1 33 ? 7.41 -7.141 -4.07 1 87.62 33 ILE B C 1
ATOM 1365 O O . ILE B 1 33 ? 7.934 -7.445 -2.998 1 87.62 33 ILE B O 1
ATOM 1369 N N . LEU B 1 34 ? 6.168 -7.215 -4.277 1 92.62 34 LEU B N 1
ATOM 1370 C CA . LEU B 1 34 ? 5.273 -7.984 -3.418 1 92.62 34 LEU B CA 1
ATOM 1371 C C . LEU B 1 34 ? 4.902 -9.312 -4.07 1 92.62 34 LEU B C 1
ATOM 1373 O O . LEU B 1 34 ? 4.238 -9.336 -5.109 1 92.62 34 LEU B O 1
ATOM 1377 N N . MET B 1 35 ? 5.32 -10.32 -3.438 1 87.88 35 MET B N 1
ATOM 1378 C CA . MET B 1 35 ? 5.004 -11.648 -3.965 1 87.88 35 MET B CA 1
ATOM 1379 C C . MET B 1 35 ? 3.516 -11.945 -3.822 1 87.88 35 MET B C 1
ATOM 1381 O O . MET B 1 35 ? 2.846 -11.391 -2.953 1 87.88 35 MET B O 1
ATOM 1385 N N . PHE B 1 36 ? 3.076 -12.859 -4.602 1 85.69 36 PHE B N 1
ATOM 1386 C CA . PHE B 1 36 ? 1.665 -13.219 -4.566 1 85.69 36 PHE B CA 1
ATOM 1387 C C . PHE B 1 36 ? 1.268 -13.719 -3.182 1 85.69 36 PHE B C 1
ATOM 1389 O O . PHE B 1 36 ? 0.175 -13.414 -2.697 1 85.69 36 PHE B O 1
ATOM 1396 N N . GLU B 1 37 ? 2.16 -14.508 -2.6 1 89.5 37 GLU B N 1
ATOM 1397 C CA . GLU B 1 37 ? 1.858 -15 -1.259 1 89.5 37 GLU B CA 1
ATOM 1398 C C . GLU B 1 37 ? 1.728 -13.852 -0.264 1 89.5 37 GLU B C 1
ATOM 1400 O O . GLU B 1 37 ? 0.913 -13.906 0.659 1 89.5 37 GLU B O 1
ATOM 1405 N N . GLU B 1 38 ? 2.576 -12.891 -0.492 1 93.56 38 GLU B N 1
ATOM 1406 C CA . GLU B 1 38 ? 2.52 -11.711 0.365 1 93.56 38 GLU B CA 1
ATOM 1407 C C . GLU B 1 38 ? 1.227 -10.93 0.146 1 93.56 38 GLU B C 1
ATOM 1409 O O . GLU B 1 38 ? 0.582 -10.508 1.106 1 93.56 38 GLU B O 1
ATOM 1414 N N . TYR B 1 39 ? 0.903 -10.82 -1.082 1 93 39 TYR B N 1
ATOM 1415 C CA . TYR B 1 39 ? -0.372 -10.195 -1.419 1 93 39 TYR B CA 1
ATOM 1416 C C . TYR B 1 39 ? -1.533 -10.945 -0.78 1 93 39 TYR B C 1
ATOM 1418 O O . TYR B 1 39 ? -2.434 -10.336 -0.2 1 93 39 TYR B O 1
ATOM 1426 N N . GLU B 1 40 ? -1.505 -12.219 -0.932 1 91.25 40 GLU B N 1
ATOM 1427 C CA . GLU B 1 40 ? -2.564 -13.055 -0.378 1 91.25 40 GLU B CA 1
ATOM 1428 C C . GLU B 1 40 ? -2.648 -12.906 1.139 1 91.25 40 GLU B C 1
ATOM 1430 O O . GLU B 1 40 ? -3.742 -12.883 1.706 1 91.25 40 GLU B O 1
ATOM 1435 N N . ALA B 1 41 ? -1.544 -12.828 1.735 1 95.62 41 ALA B N 1
ATOM 1436 C CA . ALA B 1 41 ? -1.52 -12.664 3.188 1 95.62 41 ALA B CA 1
ATOM 1437 C C . ALA B 1 41 ? -2.215 -11.375 3.607 1 95.62 41 ALA B C 1
ATOM 1439 O O . ALA B 1 41 ? -3.004 -11.367 4.555 1 95.62 41 ALA B O 1
ATOM 1440 N N . ILE B 1 42 ? -1.914 -10.305 2.893 1 97.06 42 ILE B N 1
ATOM 1441 C CA . ILE B 1 42 ? -2.555 -9.023 3.162 1 97.06 42 ILE B CA 1
ATOM 1442 C C . ILE B 1 42 ? -4.059 -9.141 2.934 1 97.06 42 ILE B C 1
ATOM 1444 O O . ILE B 1 42 ? -4.855 -8.656 3.74 1 97.06 42 ILE B O 1
ATOM 1448 N N . LYS B 1 43 ? -4.441 -9.781 1.876 1 96.06 43 LYS B N 1
ATOM 1449 C CA . LYS B 1 43 ? -5.852 -9.945 1.542 1 96.06 43 LYS B CA 1
ATOM 1450 C C . LYS B 1 43 ? -6.59 -10.719 2.635 1 96.06 43 LYS B C 1
ATOM 1452 O O . LYS B 1 43 ? -7.641 -10.281 3.107 1 96.06 43 LYS B O 1
ATOM 1457 N N . LEU B 1 44 ? -6.055 -11.789 3.025 1 96.5 44 LEU B N 1
ATOM 1458 C CA . LEU B 1 44 ? -6.703 -12.648 4.012 1 96.5 44 LEU B CA 1
ATOM 1459 C C . LEU B 1 44 ? -6.773 -11.961 5.371 1 96.5 44 LEU B C 1
ATOM 1461 O O . LEU B 1 44 ? -7.832 -11.938 6.004 1 96.5 44 LEU B O 1
ATOM 1465 N N . ALA B 1 45 ? -5.695 -11.359 5.781 1 97.56 45 ALA B N 1
ATOM 1466 C CA . ALA B 1 45 ? -5.602 -10.812 7.133 1 97.56 45 ALA B CA 1
ATOM 1467 C C . ALA B 1 45 ? -6.344 -9.484 7.238 1 97.56 45 ALA B C 1
ATOM 1469 O O . ALA B 1 45 ? -7.078 -9.25 8.203 1 97.56 45 ALA B O 1
ATOM 1470 N N . ASP B 1 46 ? -6.164 -8.656 6.25 1 97.69 46 ASP B N 1
ATOM 1471 C CA . ASP B 1 46 ? -6.578 -7.27 6.43 1 97.69 46 ASP B CA 1
ATOM 1472 C C . ASP B 1 46 ? -7.84 -6.961 5.629 1 97.69 46 ASP B C 1
ATOM 1474 O O . ASP B 1 46 ? -8.617 -6.078 6 1 97.69 46 ASP B O 1
ATOM 1478 N N . TYR B 1 47 ? -8.047 -7.602 4.543 1 96.75 47 TYR B N 1
ATOM 1479 C CA . TYR B 1 47 ? -9.25 -7.387 3.74 1 96.75 47 TYR B CA 1
ATOM 1480 C C . TYR B 1 47 ? -10.391 -8.273 4.227 1 96.75 47 TYR B C 1
ATOM 1482 O O . TYR B 1 47 ? -11.492 -7.781 4.492 1 96.75 47 TYR B O 1
ATOM 1490 N N . GLU B 1 48 ? -10.07 -9.531 4.359 1 96.12 48 GLU B N 1
ATOM 1491 C CA . GLU B 1 48 ? -11.086 -10.492 4.785 1 96.12 48 GLU B CA 1
ATOM 1492 C C . GLU B 1 48 ? -11.203 -10.531 6.305 1 96.12 48 GLU B C 1
ATOM 1494 O O . GLU B 1 48 ? -12.188 -11.039 6.848 1 96.12 48 GLU B O 1
ATOM 1499 N N . GLY B 1 49 ? -10.148 -10.07 6.988 1 96.81 49 GLY B N 1
ATOM 1500 C CA . GLY B 1 49 ? -10.219 -9.93 8.438 1 96.81 49 GLY B CA 1
ATOM 1501 C C . GLY B 1 49 ? -9.977 -11.234 9.172 1 96.81 49 GLY B C 1
ATOM 1502 O O . GLY B 1 49 ? -10.398 -11.391 10.32 1 96.81 49 GLY B O 1
ATOM 1503 N N . LEU B 1 50 ? -9.328 -12.188 8.578 1 97.38 50 LEU B N 1
ATOM 1504 C CA . LEU B 1 50 ? -9.016 -13.453 9.242 1 97.38 50 LEU B CA 1
ATOM 1505 C C . LEU B 1 50 ? -7.879 -13.273 10.242 1 97.38 50 LEU B C 1
ATOM 1507 O O . LEU B 1 50 ? -6.938 -12.516 9.992 1 97.38 50 LEU B O 1
ATOM 1511 N N . ASN B 1 51 ? -7.973 -14 11.312 1 97.44 51 ASN B N 1
ATOM 1512 C CA . ASN B 1 51 ? -6.809 -14.047 12.188 1 97.44 51 ASN B CA 1
ATOM 1513 C C . ASN B 1 51 ? -5.688 -14.891 11.594 1 97.44 51 ASN B C 1
ATOM 1515 O O . ASN B 1 51 ? -5.895 -15.586 10.594 1 97.44 51 ASN B O 1
ATOM 1519 N N . HIS B 1 52 ? -4.531 -14.75 12.156 1 97.38 52 HIS B N 1
ATOM 1520 C CA . HIS B 1 52 ? -3.35 -15.344 11.539 1 97.38 52 HIS B CA 1
ATOM 1521 C C . HIS B 1 52 ? -3.465 -16.859 11.469 1 97.38 52 HIS B C 1
ATOM 1523 O O . HIS B 1 52 ? -2.938 -17.484 10.555 1 97.38 52 HIS B O 1
ATOM 1529 N N . ILE B 1 53 ? -4.137 -17.438 12.406 1 97.69 53 ILE B N 1
ATOM 1530 C CA . ILE B 1 53 ? -4.309 -18.875 12.398 1 97.69 53 ILE B CA 1
ATOM 1531 C C . ILE B 1 53 ? -5.195 -19.281 11.227 1 97.69 53 ILE B C 1
ATOM 1533 O O . ILE B 1 53 ? -4.852 -20.188 10.461 1 97.69 53 ILE B O 1
ATOM 1537 N N . GLU B 1 54 ? -6.348 -18.703 11.07 1 97.38 54 GLU B N 1
ATOM 1538 C CA . GLU B 1 54 ? -7.281 -18.984 9.984 1 97.38 54 GLU B CA 1
ATOM 1539 C C . GLU B 1 54 ? -6.648 -18.688 8.625 1 97.38 54 GLU B C 1
ATOM 1541 O O . GLU B 1 54 ? -6.816 -19.453 7.676 1 97.38 54 GLU B O 1
ATOM 1546 N N . ALA B 1 55 ? -5.922 -17.578 8.539 1 97.06 55 ALA B N 1
ATOM 1547 C CA . ALA B 1 55 ? -5.27 -17.188 7.293 1 97.06 55 ALA B CA 1
ATOM 1548 C C . ALA B 1 55 ? -4.188 -18.188 6.902 1 97.06 55 ALA B C 1
ATOM 1550 O O . ALA B 1 55 ? -4.074 -18.562 5.734 1 97.06 55 ALA B O 1
ATOM 1551 N N . ALA B 1 56 ? -3.373 -18.578 7.848 1 96.38 56 ALA B N 1
ATOM 1552 C CA . ALA B 1 56 ? -2.33 -19.578 7.617 1 96.38 56 ALA B CA 1
ATOM 1553 C C . ALA B 1 56 ? -2.92 -20.859 7.062 1 96.38 56 ALA B C 1
ATOM 1555 O O . ALA B 1 56 ? -2.402 -21.422 6.094 1 96.38 56 ALA B O 1
ATOM 1556 N N . LYS B 1 57 ? -4.035 -21.281 7.699 1 95.75 57 LYS B N 1
ATOM 1557 C CA . LYS B 1 57 ? -4.723 -22.484 7.23 1 95.75 57 LYS B CA 1
ATOM 1558 C C . LYS B 1 57 ? -5.191 -22.328 5.785 1 95.75 57 LYS B C 1
ATOM 1560 O O . LYS B 1 57 ? -5.035 -23.234 4.969 1 95.75 57 LYS B O 1
ATOM 1565 N N . SER B 1 58 ? -5.746 -21.188 5.488 1 93.81 58 SER B N 1
ATOM 1566 C CA . SER B 1 58 ? -6.246 -20.906 4.148 1 93.81 58 SER B CA 1
ATOM 1567 C C . SER B 1 58 ? -5.125 -20.969 3.113 1 93.81 58 SER B C 1
ATOM 1569 O O . SER B 1 58 ? -5.348 -21.391 1.979 1 93.81 58 SER B O 1
ATOM 1571 N N . MET B 1 59 ? -3.91 -20.609 3.529 1 91.88 59 MET B N 1
ATOM 1572 C CA . MET B 1 59 ? -2.775 -20.594 2.611 1 91.88 59 MET B CA 1
ATOM 1573 C C . MET B 1 59 ? -2.023 -21.922 2.646 1 91.88 59 MET B C 1
ATOM 1575 O O . MET B 1 59 ? -1.097 -22.141 1.863 1 91.88 59 MET B O 1
ATOM 1579 N N . GLY B 1 60 ? -2.385 -22.75 3.615 1 93.38 60 GLY B N 1
ATOM 1580 C CA . GLY B 1 60 ? -1.73 -24.031 3.732 1 93.38 60 GLY B CA 1
ATOM 1581 C C . GLY B 1 60 ? -0.337 -23.953 4.324 1 93.38 60 GLY B C 1
ATOM 1582 O O . GLY B 1 60 ? 0.568 -24.672 3.906 1 93.38 60 GLY B O 1
ATOM 1583 N N . VAL B 1 61 ? -0.101 -23.016 5.215 1 94.81 61 VAL B N 1
ATOM 1584 C CA . VAL B 1 61 ? 1.192 -22.859 5.871 1 94.81 61 VAL B CA 1
ATOM 1585 C C . VAL B 1 61 ? 0.997 -22.781 7.383 1 94.81 61 VAL B C 1
ATOM 1587 O O . VAL B 1 61 ? -0.133 -22.672 7.863 1 94.81 61 VAL B O 1
ATOM 1590 N N . SER B 1 62 ? 2.129 -22.938 8.094 1 96.88 62 SER B N 1
ATOM 1591 C CA . SER B 1 62 ? 2.072 -22.766 9.547 1 96.88 62 SER B CA 1
ATOM 1592 C C . SER B 1 62 ? 1.846 -21.312 9.93 1 96.88 62 SER B C 1
ATOM 1594 O O . SER B 1 62 ? 2.143 -20.406 9.141 1 96.88 62 SER B O 1
ATOM 1596 N N . ARG B 1 63 ? 1.317 -21.141 11.148 1 97.56 63 ARG B N 1
ATOM 1597 C CA . ARG B 1 63 ? 1.07 -19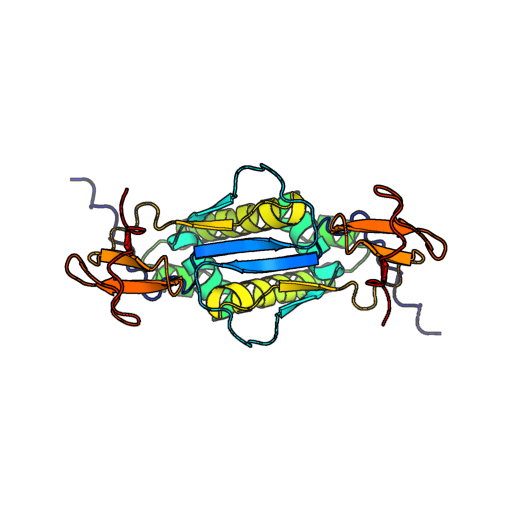.781 11.641 1 97.56 63 ARG B CA 1
ATOM 1598 C C . ARG B 1 63 ? 2.355 -18.969 11.648 1 97.56 63 ARG B C 1
ATOM 1600 O O . ARG B 1 63 ? 2.371 -17.812 11.195 1 97.56 63 ARG B O 1
ATOM 1607 N N . PRO B 1 64 ? 3.516 -19.5 12.141 1 97.94 64 PRO B N 1
ATOM 1608 C CA . PRO B 1 64 ? 4.75 -18.703 12.109 1 97.94 64 PRO B CA 1
ATOM 1609 C C . PRO B 1 64 ? 5.172 -18.328 10.695 1 97.94 64 PRO B C 1
ATOM 1611 O O . PRO B 1 64 ? 5.652 -17.219 10.469 1 97.94 64 PRO B O 1
ATOM 1614 N N . THR B 1 65 ? 5.023 -19.203 9.75 1 97.25 65 THR B N 1
ATOM 1615 C CA . THR B 1 65 ? 5.336 -18.922 8.359 1 97.25 65 THR B CA 1
ATOM 1616 C C . THR B 1 65 ? 4.441 -17.812 7.82 1 97.25 65 THR B C 1
ATOM 1618 O O . THR B 1 65 ? 4.918 -16.875 7.164 1 97.25 65 THR B O 1
ATOM 1621 N N . PHE B 1 66 ? 3.139 -17.938 8.094 1 96.88 66 PHE B N 1
ATOM 1622 C CA . PHE B 1 66 ? 2.211 -16.891 7.672 1 96.88 66 PHE B CA 1
ATOM 1623 C C . PHE B 1 66 ? 2.623 -15.539 8.242 1 96.88 66 PHE B C 1
ATOM 1625 O O . PHE B 1 66 ? 2.645 -14.539 7.523 1 96.88 66 PHE B O 1
ATOM 1632 N N . THR B 1 67 ? 2.963 -15.562 9.516 1 97.88 67 THR B N 1
ATOM 1633 C CA . THR B 1 67 ? 3.334 -14.32 10.188 1 97.88 67 THR B CA 1
ATOM 1634 C C . THR B 1 67 ? 4.547 -13.68 9.516 1 97.88 67 THR B C 1
ATOM 1636 O O . THR B 1 67 ? 4.582 -12.469 9.32 1 97.88 67 THR B O 1
ATOM 1639 N N . ARG B 1 68 ? 5.438 -14.484 9.172 1 97.62 68 ARG B N 1
ATOM 1640 C CA . ARG B 1 68 ? 6.633 -13.977 8.492 1 97.62 68 ARG B CA 1
ATOM 1641 C C . ARG B 1 68 ? 6.281 -13.398 7.129 1 97.62 68 ARG B C 1
ATOM 1643 O O . ARG B 1 68 ? 6.754 -12.32 6.77 1 97.62 68 ARG B O 1
ATOM 1650 N N . ILE B 1 69 ? 5.5 -14.102 6.332 1 95.62 69 ILE B N 1
ATOM 1651 C CA . ILE B 1 69 ? 5.074 -13.656 5.012 1 95.62 69 ILE B CA 1
ATOM 1652 C C . ILE B 1 69 ? 4.336 -12.328 5.129 1 95.62 69 ILE B C 1
ATOM 1654 O O . ILE B 1 69 ? 4.598 -11.391 4.363 1 95.62 69 ILE B O 1
ATOM 1658 N N . TYR B 1 70 ? 3.471 -12.289 6.094 1 97.56 70 TYR B N 1
ATOM 1659 C CA . TYR B 1 70 ? 2.654 -11.109 6.344 1 97.56 70 TYR B CA 1
ATOM 1660 C C . TYR B 1 70 ? 3.523 -9.922 6.738 1 97.56 70 TYR B C 1
ATOM 1662 O O . TYR B 1 70 ? 3.338 -8.812 6.23 1 97.56 70 TYR B O 1
ATOM 1670 N N . GLU B 1 71 ? 4.457 -10.156 7.613 1 97.5 71 GLU B N 1
ATOM 1671 C CA . GLU B 1 71 ? 5.363 -9.102 8.055 1 97.5 71 GLU B CA 1
ATOM 1672 C C . GLU B 1 71 ? 6.211 -8.578 6.902 1 97.5 71 GLU B C 1
ATOM 1674 O O . GLU B 1 71 ? 6.438 -7.371 6.789 1 97.5 71 GLU B O 1
ATOM 1679 N N . ASN B 1 72 ? 6.691 -9.469 6.125 1 97.25 72 ASN B N 1
ATOM 1680 C CA . ASN B 1 72 ? 7.461 -9.055 4.957 1 97.25 72 ASN B CA 1
ATOM 1681 C C . ASN B 1 72 ? 6.633 -8.172 4.027 1 97.25 72 ASN B C 1
ATOM 1683 O O . ASN B 1 72 ? 7.137 -7.184 3.498 1 97.25 72 ASN B O 1
ATOM 1687 N N . ALA B 1 73 ? 5.398 -8.57 3.805 1 97.44 73 ALA B N 1
ATOM 1688 C CA . ALA B 1 73 ? 4.5 -7.797 2.955 1 97.44 73 ALA B CA 1
ATOM 1689 C C . ALA B 1 73 ? 4.316 -6.383 3.502 1 97.44 73 ALA B C 1
ATOM 1691 O O . ALA B 1 73 ? 4.422 -5.406 2.758 1 97.44 73 ALA B O 1
ATOM 1692 N N . ARG B 1 74 ? 4.055 -6.32 4.805 1 97.94 74 ARG B N 1
ATOM 1693 C CA . ARG B 1 74 ? 3.844 -5.027 5.449 1 97.94 74 ARG B CA 1
ATOM 1694 C C . ARG B 1 74 ? 5.078 -4.141 5.312 1 97.94 74 ARG B C 1
ATOM 1696 O O . ARG B 1 74 ? 4.957 -2.941 5.051 1 97.94 74 ARG B O 1
ATOM 1703 N N . ARG B 1 75 ? 6.199 -4.703 5.473 1 97.88 75 ARG B N 1
ATOM 1704 C CA . ARG B 1 75 ? 7.438 -3.938 5.375 1 97.88 75 ARG B CA 1
ATOM 1705 C C . ARG B 1 75 ? 7.664 -3.441 3.953 1 97.88 75 ARG B C 1
ATOM 1707 O O . ARG B 1 75 ? 8.086 -2.303 3.746 1 97.88 75 ARG B O 1
ATOM 1714 N N . ALA B 1 76 ? 7.434 -4.277 3 1 97.31 76 ALA B N 1
ATOM 1715 C CA . ALA B 1 76 ? 7.586 -3.885 1.601 1 97.31 76 ALA B CA 1
ATOM 1716 C C . ALA B 1 76 ? 6.664 -2.719 1.254 1 97.31 76 ALA B C 1
ATOM 1718 O O . ALA B 1 76 ? 7.086 -1.762 0.6 1 97.31 76 ALA B O 1
ATOM 1719 N N . ILE B 1 77 ? 5.418 -2.811 1.681 1 97.75 77 ILE B N 1
ATOM 1720 C CA . ILE B 1 77 ? 4.438 -1.764 1.431 1 97.75 77 ILE B CA 1
ATOM 1721 C C . ILE B 1 77 ? 4.895 -0.459 2.078 1 97.75 77 ILE B C 1
ATOM 1723 O O . ILE B 1 77 ? 4.855 0.601 1.45 1 97.75 77 ILE B O 1
ATOM 1727 N N . ALA B 1 78 ? 5.352 -0.551 3.277 1 97.44 78 ALA B N 1
ATOM 1728 C CA . ALA B 1 78 ? 5.805 0.635 3.998 1 97.44 78 ALA B CA 1
ATOM 1729 C C . ALA B 1 78 ? 7.004 1.274 3.303 1 97.44 78 ALA B C 1
ATOM 1731 O O . ALA B 1 78 ? 7.105 2.502 3.23 1 97.44 78 ALA B O 1
ATOM 1732 N N . ARG B 1 79 ? 7.938 0.47 2.809 1 95.5 79 ARG B N 1
ATOM 1733 C CA . ARG B 1 79 ? 9.078 0.996 2.068 1 95.5 79 ARG B CA 1
ATOM 1734 C C . ARG B 1 79 ? 8.625 1.731 0.812 1 95.5 79 ARG B C 1
ATOM 1736 O O . ARG B 1 79 ? 9.125 2.82 0.512 1 95.5 79 ARG B O 1
ATOM 1743 N N . ALA B 1 80 ? 7.719 1.142 0.108 1 93.75 80 ALA B N 1
ATOM 1744 C CA . ALA B 1 80 ? 7.195 1.782 -1.096 1 93.75 80 ALA B CA 1
ATOM 1745 C C . ALA B 1 80 ? 6.555 3.127 -0.767 1 93.75 80 ALA B C 1
ATOM 1747 O O . ALA B 1 80 ? 6.828 4.133 -1.427 1 93.75 80 ALA B O 1
ATOM 1748 N N . PHE B 1 81 ? 5.734 3.131 0.251 1 93.69 81 PHE B N 1
ATOM 1749 C CA . PHE B 1 81 ? 5.008 4.332 0.651 1 93.69 81 PHE B CA 1
ATOM 1750 C C . PHE B 1 81 ? 5.977 5.422 1.103 1 93.69 81 PHE B C 1
ATOM 1752 O O . PHE B 1 81 ? 5.82 6.586 0.735 1 93.69 81 PHE B O 1
ATOM 1759 N N . THR B 1 82 ? 6.91 5.074 1.848 1 90.62 82 THR B N 1
ATOM 1760 C CA . THR B 1 82 ? 7.797 6.051 2.469 1 90.62 82 THR B CA 1
ATOM 1761 C C . THR B 1 82 ? 8.812 6.574 1.459 1 90.62 82 THR B C 1
ATOM 1763 O O . THR B 1 82 ? 9.148 7.762 1.469 1 90.62 82 THR B O 1
ATOM 1766 N N . GLU B 1 83 ? 9.258 5.715 0.59 1 87.31 83 GLU B N 1
ATOM 1767 C CA . GLU B 1 83 ? 10.336 6.078 -0.322 1 87.31 83 GLU B CA 1
ATOM 1768 C C . GLU B 1 83 ? 9.797 6.508 -1.681 1 87.31 83 GLU B C 1
ATOM 1770 O O . GLU B 1 83 ? 10.531 7.043 -2.51 1 87.31 83 GLU B O 1
ATOM 1775 N N . GLY B 1 84 ? 8.477 6.234 -1.835 1 85.44 84 GLY B N 1
ATOM 1776 C CA . GLY B 1 84 ? 7.879 6.59 -3.111 1 85.44 84 GLY B CA 1
ATOM 1777 C C . GLY B 1 84 ? 8.211 5.605 -4.219 1 85.44 84 GLY B C 1
ATOM 1778 O O . GLY B 1 84 ? 8.422 6.004 -5.367 1 85.44 84 GLY B O 1
ATOM 1779 N N . LYS B 1 85 ? 8.367 4.355 -3.875 1 86.44 85 LYS B N 1
ATOM 1780 C CA . LYS B 1 85 ? 8.656 3.299 -4.84 1 86.44 85 LYS B CA 1
ATOM 1781 C C . LYS B 1 85 ? 7.371 2.664 -5.359 1 86.44 85 LYS B C 1
ATOM 1783 O O . LYS B 1 85 ? 6.41 2.492 -4.609 1 86.44 85 LYS B O 1
ATOM 1788 N N . ALA B 1 86 ? 7.395 2.26 -6.559 1 84.62 86 ALA B N 1
ATOM 1789 C CA . ALA B 1 86 ? 6.285 1.465 -7.078 1 84.62 86 ALA B CA 1
ATOM 1790 C C . ALA B 1 86 ? 6.246 0.087 -6.422 1 84.62 86 ALA B C 1
ATOM 1792 O O . ALA B 1 86 ? 7.262 -0.397 -5.922 1 84.62 86 ALA B O 1
ATOM 1793 N N . ILE B 1 87 ? 5.051 -0.414 -6.34 1 92.69 87 ILE B N 1
ATOM 1794 C CA . ILE B 1 87 ? 4.859 -1.793 -5.902 1 92.69 87 ILE B CA 1
ATOM 1795 C C . ILE B 1 87 ? 4.48 -2.666 -7.094 1 92.69 87 ILE B C 1
ATOM 1797 O O . ILE B 1 87 ? 3.521 -2.365 -7.812 1 92.69 87 ILE B O 1
ATOM 1801 N N . PHE B 1 88 ? 5.266 -3.717 -7.301 1 83.31 88 PHE B N 1
ATOM 1802 C CA . PHE B 1 88 ? 4.953 -4.703 -8.328 1 83.31 88 PHE B CA 1
ATOM 1803 C C . PHE B 1 88 ? 4.523 -6.023 -7.699 1 83.31 88 PHE B C 1
ATOM 1805 O O . PHE B 1 88 ? 5.141 -6.488 -6.742 1 83.31 88 PHE B O 1
ATOM 1812 N N . PHE B 1 89 ? 3.445 -6.516 -8.18 1 84.44 89 PHE B N 1
ATOM 1813 C CA . PHE B 1 89 ? 3.041 -7.852 -7.758 1 84.44 89 PHE B CA 1
ATOM 1814 C C . PHE B 1 89 ? 3.686 -8.914 -8.641 1 84.44 89 PHE B C 1
ATOM 1816 O O . PHE B 1 89 ? 3.646 -8.82 -9.867 1 84.44 89 PHE B O 1
ATOM 1823 N N . ASP B 1 90 ? 4.406 -9.719 -8.016 1 74.56 90 ASP B N 1
ATOM 1824 C CA . ASP B 1 90 ? 5.113 -10.742 -8.766 1 74.56 90 ASP B CA 1
ATOM 1825 C C . ASP B 1 90 ? 4.855 -12.133 -8.18 1 74.56 90 ASP B C 1
ATOM 1827 O O . ASP B 1 90 ? 4.707 -12.281 -6.969 1 74.56 90 ASP B O 1
ATOM 1831 N N . GLY B 1 91 ? 4.465 -13.016 -9.008 1 64.94 91 GLY B N 1
ATOM 1832 C CA . GLY B 1 91 ? 4.078 -14.367 -8.641 1 64.94 91 GLY B CA 1
ATOM 1833 C C . GLY B 1 91 ? 5.207 -15.164 -8.008 1 64.94 91 GLY B C 1
ATOM 1834 O O . GLY B 1 91 ? 4.973 -16.219 -7.43 1 64.94 91 GLY B O 1
ATOM 1835 N N . GLY B 1 92 ? 6.277 -14.398 -7.629 1 53.56 92 GLY B N 1
ATOM 1836 C CA . GLY B 1 92 ? 7.344 -15.234 -7.094 1 53.56 92 GLY B CA 1
ATOM 1837 C C . GLY B 1 92 ? 7.301 -16.656 -7.602 1 53.56 92 GLY B C 1
ATOM 1838 O O . GLY B 1 92 ? 6.984 -16.891 -8.773 1 53.56 92 GLY B O 1
ATOM 1839 N N . ASN B 1 93 ? 7.637 -17.656 -6.594 1 45.03 93 ASN B N 1
ATOM 1840 C CA . ASN B 1 93 ? 7.637 -19.094 -6.781 1 45.03 93 ASN B CA 1
ATOM 1841 C C . ASN B 1 93 ? 6.215 -19.656 -6.84 1 45.03 93 ASN B C 1
ATOM 1843 O O . ASN B 1 93 ? 6.016 -20.859 -6.715 1 45.03 93 ASN B O 1
ATOM 1847 N N . TYR B 1 94 ? 5.355 -18.797 -6.891 1 45.28 94 TYR B N 1
ATOM 1848 C CA . TYR B 1 94 ? 4.051 -19.453 -6.852 1 45.28 94 TYR B CA 1
ATOM 1849 C C . TYR B 1 94 ? 3.76 -20.172 -8.164 1 45.28 94 TYR B C 1
ATOM 1851 O O . TYR B 1 94 ? 3.994 -19.625 -9.242 1 45.28 94 TYR B O 1
ATOM 1859 N N . TYR B 1 95 ? 3.922 -21.391 -8.227 1 44.44 95 TYR B N 1
ATOM 1860 C CA . TYR B 1 95 ? 3.576 -22.312 -9.297 1 44.44 95 TYR B CA 1
ATOM 1861 C C . TYR B 1 95 ? 2.08 -22.281 -9.586 1 44.44 95 TYR B C 1
ATOM 1863 O O . TYR B 1 95 ? 1.264 -22.5 -8.688 1 44.44 95 TYR B O 1
ATOM 1871 N N . THR B 1 96 ? 1.686 -21.234 -10.094 1 50.94 96 THR B N 1
ATOM 1872 C CA . THR B 1 96 ? 0.32 -21.484 -10.539 1 50.94 96 THR B CA 1
ATOM 1873 C C . THR B 1 96 ? 0.304 -22.438 -11.734 1 50.94 96 THR B C 1
ATOM 1875 O O . THR B 1 96 ? 1.261 -22.484 -12.508 1 50.94 96 THR B O 1
ATOM 1878 N N . GLN B 1 97 ? -0.417 -23.484 -11.578 1 57.75 97 GLN B N 1
ATOM 1879 C CA . GLN B 1 97 ? -0.61 -24.359 -12.727 1 57.75 97 GLN B CA 1
ATOM 1880 C C . GLN B 1 97 ? -1.123 -23.594 -13.938 1 57.75 97 GLN B C 1
ATOM 1882 O O . GLN B 1 97 ? -1.007 -24.047 -15.078 1 57.75 97 GLN B O 1
ATOM 1887 N N . ASP B 1 98 ? -1.549 -22.422 -13.586 1 61.44 98 ASP B N 1
ATOM 1888 C CA . ASP B 1 98 ? -2.121 -21.656 -14.688 1 61.44 98 ASP B CA 1
ATOM 1889 C C . ASP B 1 98 ? -1.119 -20.641 -15.227 1 61.44 98 ASP B C 1
ATOM 1891 O O . ASP B 1 98 ? -0.146 -20.312 -14.555 1 61.44 98 ASP B O 1
ATOM 1895 N N . TYR B 1 99 ? -1.294 -20.484 -16.469 1 68.94 99 TYR B N 1
ATOM 1896 C CA . TYR B 1 99 ? -0.549 -19.406 -17.125 1 68.94 99 TYR B CA 1
ATOM 1897 C C . TYR B 1 99 ? -1.184 -18.047 -16.844 1 68.94 99 TYR B C 1
ATOM 1899 O O . TYR B 1 99 ? -2.396 -17.875 -16.984 1 68.94 99 TYR B O 1
ATOM 1907 N N . TRP B 1 100 ? -0.404 -17.188 -16.25 1 68.94 100 TRP B N 1
ATOM 1908 C CA . TRP B 1 100 ? -0.872 -15.828 -16 1 68.94 100 TRP B CA 1
ATOM 1909 C C . TRP B 1 100 ? -0.24 -14.852 -16.984 1 68.94 100 TRP B C 1
ATOM 1911 O O . TRP B 1 100 ? 0.979 -14.844 -17.172 1 68.94 100 TRP B O 1
ATOM 1921 N N . TYR B 1 101 ? -1.146 -14.117 -17.766 1 71.88 101 TYR B N 1
ATOM 1922 C CA . TYR B 1 101 ? -0.708 -13.109 -18.719 1 71.88 101 TYR B CA 1
ATOM 1923 C C . TYR B 1 101 ? -1.313 -11.75 -18.375 1 71.88 101 TYR B C 1
ATOM 1925 O O . TYR B 1 101 ? -2.434 -11.672 -17.875 1 71.88 101 TYR B O 1
ATOM 1933 N N . ARG B 1 102 ? -0.541 -10.703 -18.578 1 69.69 102 ARG B N 1
ATOM 1934 C CA . ARG B 1 102 ? -1.091 -9.352 -18.625 1 69.69 102 ARG B CA 1
ATOM 1935 C C . ARG B 1 102 ? -1.136 -8.828 -20.047 1 69.69 102 ARG B C 1
ATOM 1937 O O . ARG B 1 102 ? -0.15 -8.922 -20.781 1 69.69 102 ARG B O 1
ATOM 1944 N N . CYS B 1 103 ? -2.412 -8.43 -20.406 1 69.12 103 CYS B N 1
ATOM 1945 C CA . CYS B 1 103 ? -2.535 -7.812 -21.719 1 69.12 103 CYS B CA 1
ATOM 1946 C C . CYS B 1 103 ? -1.979 -6.391 -21.719 1 69.12 103 CYS B C 1
ATOM 1948 O O . CYS B 1 103 ? -2.344 -5.582 -20.859 1 69.12 103 CYS B O 1
ATOM 1950 N N . ASN B 1 104 ? -1.132 -6.047 -22.641 1 69.69 104 ASN B N 1
ATOM 1951 C CA . ASN B 1 104 ? -0.52 -4.723 -22.672 1 69.69 104 ASN B CA 1
ATOM 1952 C C . ASN B 1 104 ? -1.452 -3.691 -23.312 1 69.69 104 ASN B C 1
ATOM 1954 O O . ASN B 1 104 ? -1.17 -2.492 -23.281 1 69.69 104 ASN B O 1
ATOM 1958 N N . GLU B 1 105 ? -2.459 -4.168 -23.922 1 65.94 105 GLU B N 1
ATOM 1959 C CA . GLU B 1 105 ? -3.414 -3.254 -24.547 1 65.94 105 GLU B CA 1
ATOM 1960 C C . GLU B 1 105 ? -4.488 -2.82 -23.547 1 65.94 105 GLU B C 1
ATOM 1962 O O . GLU B 1 105 ? -4.656 -1.628 -23.297 1 65.94 105 GLU B O 1
ATOM 1967 N N . CYS B 1 106 ? -5.195 -3.824 -23.031 1 59.44 106 CYS B N 1
ATOM 1968 C CA . CYS B 1 106 ? -6.301 -3.477 -22.141 1 59.44 106 CYS B CA 1
ATOM 1969 C C . CYS B 1 106 ? -5.879 -3.568 -20.672 1 59.44 106 CYS B C 1
ATOM 1971 O O . CYS B 1 106 ? -6.641 -3.203 -19.781 1 59.44 106 CYS B O 1
ATOM 1973 N N . LEU B 1 107 ? -4.777 -4.191 -20.375 1 59.19 107 LEU B N 1
ATOM 1974 C CA . LEU B 1 107 ? -4.109 -4.246 -19.078 1 59.19 107 LEU B CA 1
ATOM 1975 C C . LEU B 1 107 ? -4.805 -5.238 -18.156 1 59.19 107 LEU B C 1
ATOM 1977 O O . LEU B 1 107 ? -4.469 -5.328 -16.969 1 59.19 107 LEU B O 1
ATOM 1981 N N . LYS B 1 108 ? -5.73 -6.039 -18.797 1 62.53 108 LYS B N 1
ATOM 1982 C CA . LYS B 1 108 ? -6.449 -7.016 -17.984 1 62.53 108 LYS B CA 1
ATOM 1983 C C . LYS B 1 108 ? -5.609 -8.266 -17.766 1 62.53 108 LYS B C 1
ATOM 1985 O O . LYS B 1 108 ? -4.754 -8.602 -18.578 1 62.53 108 LYS B O 1
ATOM 1990 N N . LEU B 1 109 ? -5.875 -8.898 -16.625 1 65 109 LEU B N 1
ATOM 1991 C CA . LEU B 1 109 ? -5.203 -10.141 -16.266 1 65 109 LEU B CA 1
ATOM 1992 C C . LEU B 1 109 ? -5.902 -11.344 -16.875 1 65 109 LEU B C 1
ATOM 1994 O O . LEU B 1 109 ? -7.117 -11.508 -16.734 1 65 109 LEU B O 1
ATOM 1998 N N . ASN B 1 110 ? -5.102 -12.148 -17.719 1 70.25 110 ASN B N 1
ATOM 1999 C CA . ASN B 1 110 ? -5.57 -13.398 -18.297 1 70.25 110 ASN B CA 1
ATOM 2000 C C . ASN B 1 110 ? -5.012 -14.609 -17.547 1 70.25 110 ASN B C 1
ATOM 2002 O O . ASN B 1 110 ? -3.795 -14.75 -17.406 1 70.25 110 ASN B O 1
ATOM 2006 N N . ILE B 1 111 ? -5.855 -15.391 -16.984 1 69.25 111 ILE B N 1
ATOM 2007 C CA . ILE B 1 111 ? -5.441 -16.641 -16.344 1 69.25 111 ILE B CA 1
ATOM 2008 C C . ILE B 1 111 ? -5.957 -17.828 -17.156 1 69.25 111 ILE B C 1
ATOM 2010 O O . ILE B 1 111 ? -7.152 -17.922 -17.438 1 69.25 111 ILE B O 1
ATOM 2014 N N . ASN B 1 112 ? -4.984 -18.641 -17.562 1 72.31 112 ASN B N 1
ATOM 2015 C CA . ASN B 1 112 ? -5.352 -19.781 -18.391 1 72.31 112 ASN B CA 1
ATOM 2016 C C . ASN B 1 112 ? -4.547 -21.016 -18.016 1 72.31 112 ASN B C 1
ATOM 2018 O O . ASN B 1 112 ? -3.4 -20.906 -17.578 1 72.31 112 ASN B O 1
ATOM 2022 N N . THR B 1 113 ? -5.195 -22.203 -18.125 1 74.69 113 THR B N 1
ATOM 2023 C CA . THR B 1 113 ? -4.52 -23.453 -17.828 1 74.69 113 THR B CA 1
ATOM 2024 C C . THR B 1 113 ? -3.49 -23.797 -18.906 1 74.69 113 THR B C 1
ATOM 2026 O O . THR B 1 113 ? -2.57 -24.578 -18.672 1 74.69 113 THR B O 1
ATOM 2029 N N . GLN B 1 114 ? -3.748 -23.25 -20.031 1 79.94 114 GLN B N 1
ATOM 2030 C CA . GLN B 1 114 ? -2.805 -23.391 -21.141 1 79.94 114 GLN B CA 1
ATOM 2031 C C . GLN B 1 114 ? -2.26 -22.047 -21.594 1 79.94 114 GLN B C 1
ATOM 2033 O O . GLN B 1 114 ? -2.76 -21 -21.172 1 79.94 114 GLN B O 1
ATOM 2038 N N . GLN B 1 115 ? -1.241 -22.172 -22.344 1 83.38 115 GLN B N 1
ATOM 2039 C CA . GLN B 1 115 ? -0.659 -20.953 -22.859 1 83.38 115 GLN B CA 1
ATOM 2040 C C . GLN B 1 115 ? -1.677 -20.172 -23.688 1 83.38 115 GLN B C 1
ATOM 2042 O O . GLN B 1 115 ? -2.455 -20.766 -24.438 1 83.38 115 GLN B O 1
ATOM 2047 N N . LEU B 1 116 ? -1.738 -18.891 -23.484 1 81.25 116 LEU B N 1
ATOM 2048 C CA . LEU B 1 116 ? -2.668 -18 -24.172 1 81.25 116 LEU B CA 1
ATOM 2049 C C . LEU B 1 116 ? -1.966 -17.25 -25.297 1 81.25 116 LEU B C 1
ATOM 2051 O O . LEU B 1 116 ? -0.846 -16.766 -25.125 1 81.25 116 LEU B O 1
ATOM 2055 N N . LEU B 1 117 ? -2.562 -17.219 -26.453 1 87.25 117 LEU B N 1
ATOM 2056 C CA . LEU B 1 117 ? -1.995 -16.516 -27.594 1 87.25 117 LEU B CA 1
ATOM 2057 C C . LEU B 1 117 ? -2.611 -15.133 -27.734 1 87.25 117 LEU B C 1
ATOM 2059 O O . LEU B 1 117 ? -1.99 -14.227 -28.297 1 87.25 117 LEU B O 1
ATOM 2063 N N . GLU B 1 118 ? -3.844 -15.062 -27.234 1 90.31 118 GLU B N 1
ATOM 2064 C CA . GLU B 1 118 ? -4.535 -13.781 -27.328 1 90.31 118 GLU B CA 1
ATOM 2065 C C . GLU B 1 118 ? -5.301 -13.477 -26.031 1 90.31 118 GLU B C 1
ATOM 2067 O O . GLU B 1 118 ? -5.738 -14.391 -25.344 1 90.31 118 GLU B O 1
ATOM 2072 N N . CYS B 1 119 ? -5.438 -12.18 -25.797 1 81.69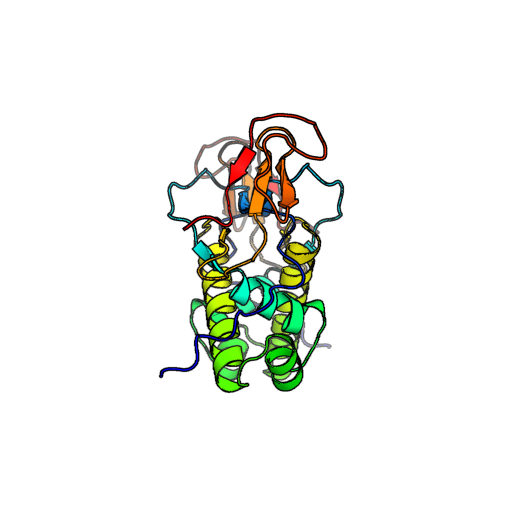 119 CYS B N 1
ATOM 2073 C CA . CYS B 1 119 ? -6.188 -11.711 -24.625 1 81.69 119 CYS B CA 1
ATOM 2074 C C . CYS B 1 119 ? -7.637 -12.18 -24.703 1 81.69 119 CYS B C 1
ATOM 2076 O O . CYS B 1 119 ? -8.289 -12.062 -25.734 1 81.69 119 CYS B O 1
ATOM 2078 N N . ASN B 1 120 ? -8.148 -12.641 -23.609 1 78.81 120 ASN B N 1
ATOM 2079 C CA . ASN B 1 120 ? -9.516 -13.133 -23.531 1 78.81 120 ASN B CA 1
ATOM 2080 C C . ASN B 1 120 ? -10.531 -12 -23.609 1 78.81 120 ASN B C 1
ATOM 2082 O O . ASN B 1 120 ? -11.727 -12.234 -23.828 1 78.81 120 ASN B O 1
ATOM 2086 N N . TYR B 1 121 ? -10.086 -10.883 -23.422 1 69.88 121 TYR B N 1
ATOM 2087 C CA . TYR B 1 121 ? -10.992 -9.75 -23.297 1 69.88 121 TYR B CA 1
ATOM 2088 C C . TYR B 1 121 ? -10.984 -8.891 -24.562 1 69.88 121 TYR B C 1
ATOM 2090 O O . TYR B 1 121 ? -12.031 -8.617 -25.141 1 69.88 121 TYR B O 1
ATOM 2098 N N . CYS B 1 122 ? -9.711 -8.422 -24.891 1 74.5 122 CYS B N 1
ATOM 2099 C CA . CYS B 1 122 ? -9.664 -7.512 -26.031 1 74.5 122 CYS B CA 1
ATOM 2100 C C . CYS B 1 122 ? -9.18 -8.234 -27.281 1 74.5 122 CYS B C 1
ATOM 2102 O O . CYS B 1 122 ? -9.086 -7.629 -28.344 1 74.5 122 CYS B O 1
ATOM 2104 N N . LYS B 1 123 ? -8.797 -9.438 -27.203 1 88.88 123 LYS B N 1
ATOM 2105 C CA . LYS B 1 123 ? -8.383 -10.312 -28.297 1 88.88 123 LYS B CA 1
ATOM 2106 C C . LYS B 1 123 ? -7.055 -9.867 -28.891 1 88.88 123 LYS B C 1
ATOM 2108 O O . LYS B 1 123 ? -6.684 -10.289 -30 1 88.88 123 LYS B O 1
ATOM 2113 N N . SER B 1 124 ? -6.391 -9.016 -28.203 1 86 124 SER B N 1
ATOM 2114 C CA . SER B 1 124 ? -5.051 -8.625 -28.641 1 86 124 SER B CA 1
ATOM 2115 C C . SER B 1 124 ? -4.043 -9.742 -28.391 1 86 124 SER B C 1
ATOM 2117 O O . SER B 1 124 ? -4.176 -10.5 -27.422 1 86 124 SER B O 1
ATOM 2119 N N . ASP B 1 125 ? -2.98 -9.844 -29.203 1 89.69 125 ASP B N 1
ATOM 2120 C CA . ASP B 1 125 ? -1.923 -10.82 -28.984 1 89.69 125 ASP B CA 1
ATOM 2121 C C . ASP B 1 125 ? -0.771 -10.227 -28.188 1 89.69 125 ASP B C 1
ATOM 2123 O O . ASP B 1 125 ? 0.251 -10.883 -27.969 1 89.69 125 ASP B O 1
ATOM 2127 N N . ASN B 1 126 ? -0.937 -9.023 -27.734 1 85 126 ASN B N 1
ATOM 2128 C CA . ASN B 1 126 ? 0.103 -8.352 -26.969 1 85 126 ASN B CA 1
ATOM 2129 C C . ASN B 1 126 ? -0.006 -8.656 -25.484 1 85 126 ASN B C 1
ATOM 2131 O O . ASN B 1 126 ? -0.449 -7.812 -24.703 1 85 126 ASN B O 1
ATOM 2135 N N . LEU B 1 127 ? 0.423 -9.945 -25.219 1 80.94 127 LEU B N 1
ATOM 2136 C CA . LEU B 1 127 ? 0.347 -10.461 -23.859 1 80.94 127 LEU B CA 1
ATOM 2137 C C . LEU B 1 127 ? 1.737 -10.578 -23.234 1 80.94 127 LEU B C 1
ATOM 2139 O O . LEU B 1 127 ? 2.705 -10.883 -23.938 1 80.94 127 LEU B O 1
ATOM 2143 N N . ARG B 1 128 ? 1.868 -10.203 -21.969 1 75.94 128 ARG B N 1
ATOM 2144 C CA . ARG B 1 128 ? 3.084 -10.414 -21.203 1 75.94 128 ARG B CA 1
ATOM 2145 C C . ARG B 1 128 ? 2.861 -11.461 -20.109 1 75.94 128 ARG B C 1
ATOM 2147 O O . ARG B 1 128 ? 1.94 -11.328 -19.297 1 75.94 128 ARG B O 1
ATOM 2154 N N . ARG B 1 129 ? 3.607 -12.562 -20.172 1 72.06 129 ARG B N 1
ATOM 2155 C CA . ARG B 1 129 ? 3.502 -13.602 -19.156 1 72.06 129 ARG B CA 1
ATOM 2156 C C . ARG B 1 129 ? 4.043 -13.117 -17.812 1 72.06 129 ARG B C 1
ATOM 2158 O O . ARG B 1 129 ? 5.133 -12.547 -17.75 1 72.06 129 ARG B O 1
ATOM 2165 N N . ILE B 1 130 ? 3.197 -13.242 -16.812 1 60.69 130 ILE B N 1
ATOM 2166 C CA . ILE B 1 130 ? 3.617 -12.656 -15.547 1 60.69 130 ILE B CA 1
ATOM 2167 C C . ILE B 1 130 ? 3.82 -13.758 -14.516 1 60.69 130 ILE B C 1
ATOM 2169 O O . ILE B 1 130 ? 4.164 -13.484 -13.367 1 60.69 130 ILE B O 1
ATOM 2173 N N . ASP B 1 131 ? 3.309 -15.008 -14.867 1 53.25 131 ASP B N 1
ATOM 2174 C CA . ASP B 1 131 ? 3.549 -16.109 -13.945 1 53.25 131 ASP B CA 1
ATOM 2175 C C . ASP B 1 131 ? 4.977 -16.641 -14.07 1 53.25 131 ASP B C 1
ATOM 2177 O O . ASP B 1 131 ? 5.367 -17.578 -13.375 1 53.25 131 ASP B O 1
ATOM 2181 N N . LYS B 1 132 ? 5.66 -16.281 -15.289 1 52.38 132 LYS B N 1
ATOM 2182 C CA . LYS B 1 132 ? 6.91 -16.969 -15.617 1 52.38 132 LYS B CA 1
ATOM 2183 C C . LYS B 1 132 ? 8.062 -16.422 -14.773 1 52.38 132 LYS B C 1
ATOM 2185 O O . LYS B 1 132 ? 8.172 -15.2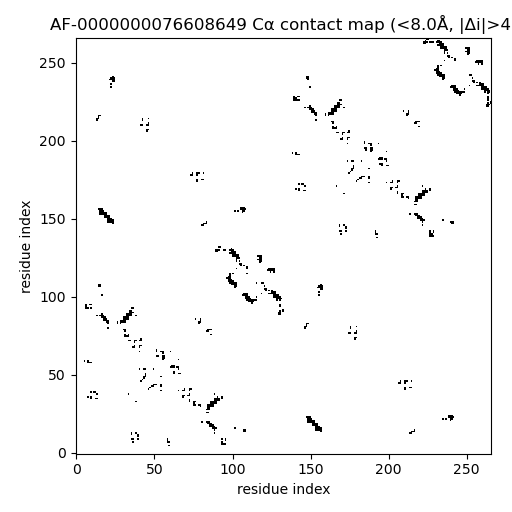19 -14.555 1 52.38 132 LYS B O 1
ATOM 2190 N N . LYS B 1 133 ? 8.758 -17.203 -13.867 1 43.06 133 LYS B N 1
ATOM 2191 C CA . LYS B 1 133 ? 10.203 -17.156 -13.672 1 43.06 133 LYS B CA 1
ATOM 2192 C C . LYS B 1 133 ? 10.945 -17.344 -14.984 1 43.06 133 LYS B C 1
ATOM 2194 O O . LYS B 1 133 ? 10.469 -18.062 -15.875 1 43.06 133 LYS B O 1
#